Protein AF-A0A2A6ZC98-F1 (afdb_monomer_lite)

Sequence (218 aa):
MKKECTEQDLRELARSAQAVFEAVTLTEAPLCDGWQDDGLRVDYELRNGRVDCVLHRRVEADGKCWELEMCAPLAGNVLPEERMTPRERELCREDMSHDFLTGVYNRRYLETVFAQKLEQCAAQGRKAAVALVSIDNGQKLRDTYGKQLAEEMQNLYRQMPRECITTTGMMRRVPFTLSCGAAGLEEVAAKNWQALYELCDARLREAQNAGGDQMRAE

Secondary structure (DSSP, 8-state):
---PPPHHHHHHHHHHHTTT-SEEEEEEE----S-GGGGEEEEEEEETTEEEEEEEEEEEETTEEEEEEEEEE-SSSS-HHHHS-HHHHHHHHHHTTB-TTT-SB-HHHIIIIIHHHHHHHHHTT---EEEEEEETTHHHHHHHHHHHHHHHHHHHHHHS-SS----SSS--SS---EEEEEEEGGG-TT-SHHHHHHHHHHHHHHHHHTTSS-EE--

Foldseek 3Di:
DPPAQAPVNVVVVQVVLVVPFVDKDKDFDPDDPDDDPQQWDWDWDQDPLAIKIKIWGWDDHPNTIMIIIGIHTDPDRADPLRPDDPVRNVVVVQVVQADPLQRAGDPCCCVPPVQVVQLVCVVVVHKDKDKDKDWAPVVVCCVVPVVVVSVVNNVVSVPADNDDDDDDDDDDPDDIAMEMFMDMLVVFPVSTDVRRVVRRVVQSVVCNVVPGRYYDDD

pLDDT: mean 74.03, std 14.66, range [29.67, 93.25]

Organism: NCBI:txid3435293

InterPro domains:
  IPR000160 GGDEF domain [PF00990] (97-153)
  IPR000160 GGDEF domain [SM00267] (85-218)
  IPR000160 GGDEF domain [TIGR00254] (97-151)
  IPR029787 Nucleotide cyclase [SSF55073] (101-215)
  IPR043128 Reverse transcriptase/Diguanylate cyclase domain [G3DSA:3.30.70.270] (87-174)

Radius of gyration: 20.41 Å; chains: 1; bounding box: 56×40×54 Å

Structure (mmCIF, N/CA/C/O backbone):
data_AF-A0A2A6ZC98-F1
#
_entry.id   AF-A0A2A6ZC98-F1
#
loop_
_atom_site.group_PDB
_atom_site.id
_atom_site.type_symbol
_atom_site.label_atom_id
_atom_site.label_alt_id
_atom_site.label_comp_id
_atom_site.label_asym_id
_atom_site.label_entity_id
_atom_site.label_seq_id
_atom_site.pdbx_PDB_ins_code
_atom_site.Cartn_x
_atom_site.Cartn_y
_atom_site.Cartn_z
_atom_site.occupancy
_atom_site.B_iso_or_equiv
_atom_site.auth_seq_id
_atom_site.auth_comp_id
_atom_site.auth_asym_id
_atom_site.auth_atom_id
_atom_site.pdbx_PDB_model_num
ATOM 1 N N . MET A 1 1 ? -0.291 -4.749 -29.560 1.00 29.67 1 MET A N 1
ATOM 2 C CA . MET A 1 1 ? 0.340 -5.752 -28.678 1.00 29.67 1 MET A CA 1
ATOM 3 C C . MET A 1 1 ? 1.248 -5.005 -27.723 1.00 29.67 1 MET A C 1
ATOM 5 O O . MET A 1 1 ? 2.182 -4.368 -28.197 1.00 29.67 1 MET A O 1
ATOM 9 N N . LYS A 1 2 ? 0.934 -4.981 -26.422 1.00 40.38 2 LYS A N 1
ATOM 10 C CA . LYS A 1 2 ? 1.911 -4.538 -25.419 1.00 40.38 2 LYS A CA 1
ATOM 11 C C . LYS A 1 2 ? 3.050 -5.562 -25.460 1.00 40.38 2 LYS A C 1
ATOM 13 O O . LYS A 1 2 ? 2.764 -6.754 -25.462 1.00 40.38 2 LYS A O 1
ATOM 18 N N . LYS A 1 3 ? 4.303 -5.122 -25.589 1.00 47.03 3 LYS A N 1
ATOM 19 C CA . LYS A 1 3 ? 5.435 -6.009 -25.302 1.00 47.03 3 LYS A CA 1
ATOM 20 C C . LYS A 1 3 ? 5.363 -6.291 -23.806 1.00 47.03 3 LYS A C 1
ATOM 22 O O . LYS A 1 3 ? 5.541 -5.366 -23.018 1.00 47.03 3 LYS A O 1
ATOM 27 N N . GLU A 1 4 ? 5.005 -7.512 -23.437 1.00 64.25 4 GLU A N 1
ATOM 28 C CA . GLU A 1 4 ? 5.213 -7.988 -22.074 1.00 64.25 4 GLU A CA 1
ATOM 29 C C . GLU A 1 4 ? 6.725 -7.980 -21.818 1.00 64.25 4 GLU A C 1
ATOM 31 O O . GLU A 1 4 ? 7.504 -8.387 -22.681 1.00 64.25 4 GLU A O 1
ATOM 36 N N . CYS A 1 5 ? 7.133 -7.394 -20.693 1.00 72.56 5 CYS A N 1
ATOM 37 C CA . CYS A 1 5 ? 8.530 -7.344 -20.281 1.00 72.56 5 CYS A CA 1
ATOM 38 C C . CYS A 1 5 ? 8.961 -8.761 -19.898 1.00 72.56 5 CYS A C 1
ATOM 40 O O . CYS A 1 5 ? 8.304 -9.388 -19.069 1.00 72.56 5 CYS A O 1
ATOM 42 N N . THR A 1 6 ? 10.044 -9.257 -20.490 1.00 86.19 6 THR A N 1
ATOM 43 C CA . THR A 1 6 ? 10.611 -10.572 -20.156 1.00 86.19 6 THR A CA 1
ATOM 44 C C . THR A 1 6 ? 11.673 -10.445 -19.065 1.00 86.19 6 THR A C 1
ATOM 46 O O . THR A 1 6 ? 12.213 -9.360 -18.823 1.00 86.19 6 THR A O 1
ATOM 49 N N . GLU A 1 7 ? 12.023 -11.553 -18.411 1.00 87.50 7 GLU A N 1
ATOM 50 C CA . GLU A 1 7 ? 13.162 -11.616 -17.489 1.00 87.50 7 GLU A CA 1
ATOM 51 C C . GLU A 1 7 ? 14.452 -11.164 -18.191 1.00 87.50 7 GLU A C 1
ATOM 53 O O . GLU A 1 7 ? 15.281 -10.464 -17.604 1.00 87.50 7 GLU A O 1
ATOM 58 N N . GLN A 1 8 ? 14.617 -11.529 -19.465 1.00 85.25 8 GLN A N 1
ATOM 59 C CA . GLN A 1 8 ? 15.779 -11.128 -20.248 1.00 85.25 8 GLN A CA 1
ATOM 60 C C . GLN A 1 8 ? 15.840 -9.604 -20.428 1.00 85.25 8 GLN A C 1
ATOM 62 O O . GLN A 1 8 ? 16.907 -9.024 -20.217 1.00 85.25 8 GLN A O 1
ATOM 67 N N . ASP A 1 9 ? 14.711 -8.952 -20.724 1.00 83.81 9 ASP A N 1
ATOM 68 C CA . ASP A 1 9 ? 14.634 -7.488 -20.825 1.00 83.81 9 ASP A CA 1
ATOM 69 C C . ASP A 1 9 ? 15.033 -6.813 -19.498 1.00 83.81 9 ASP A C 1
ATOM 71 O O . ASP A 1 9 ? 15.779 -5.831 -19.493 1.00 83.81 9 ASP A O 1
ATOM 75 N N . LEU A 1 10 ? 14.599 -7.361 -18.354 1.00 85.31 10 LEU A N 1
ATOM 76 C CA . LEU A 1 10 ? 14.970 -6.848 -17.028 1.00 85.31 10 LEU A CA 1
ATOM 77 C C . LEU A 1 10 ? 16.458 -7.030 -16.724 1.00 85.31 10 LEU A C 1
ATOM 79 O O . LEU A 1 10 ? 17.097 -6.126 -16.180 1.00 85.31 10 LEU A O 1
ATOM 83 N N . ARG A 1 11 ? 17.040 -8.175 -17.093 1.00 89.00 11 ARG A N 1
ATOM 84 C CA . ARG A 1 11 ? 18.480 -8.424 -16.934 1.00 89.00 11 ARG A CA 1
ATOM 85 C C . ARG A 1 11 ? 19.316 -7.492 -17.809 1.00 89.00 11 ARG A C 1
ATOM 87 O O . ARG A 1 11 ? 20.378 -7.041 -17.375 1.00 89.00 11 ARG A O 1
ATOM 94 N N . GLU A 1 12 ? 18.856 -7.189 -19.020 1.00 83.94 12 GLU A N 1
ATOM 95 C CA . GLU A 1 12 ? 19.497 -6.218 -19.913 1.00 83.94 12 GLU A CA 1
ATOM 96 C C . GLU A 1 12 ? 19.379 -4.783 -19.383 1.00 83.94 12 GLU A C 1
ATOM 98 O O . GLU A 1 12 ? 20.369 -4.042 -19.400 1.00 83.94 12 GLU A O 1
ATOM 103 N N . LEU A 1 13 ? 18.217 -4.409 -18.838 1.00 82.38 13 LEU A N 1
ATOM 104 C CA . LEU A 1 13 ? 18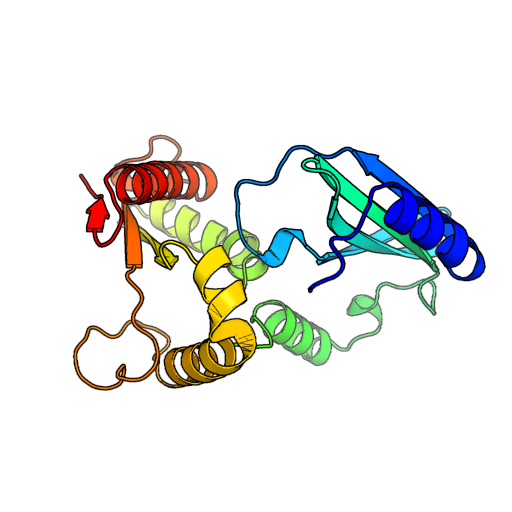.018 -3.131 -18.152 1.00 82.38 13 LEU A CA 1
ATOM 105 C C . LEU A 1 13 ? 18.965 -2.988 -16.953 1.00 82.38 13 LEU A C 1
ATOM 107 O O . LEU A 1 13 ? 19.683 -1.993 -16.867 1.00 82.38 13 LEU A O 1
ATOM 111 N N . ALA A 1 14 ? 19.018 -3.989 -16.069 1.00 85.88 14 ALA A N 1
ATOM 112 C CA . ALA A 1 14 ? 19.888 -3.985 -14.894 1.00 85.88 14 ALA A CA 1
ATOM 113 C C . ALA A 1 14 ? 21.368 -3.847 -15.285 1.00 85.88 14 ALA A C 1
ATOM 115 O O . ALA A 1 14 ? 22.098 -3.050 -14.698 1.00 85.88 14 ALA A O 1
ATOM 116 N N . ARG A 1 15 ? 21.807 -4.562 -16.329 1.00 88.00 15 ARG A N 1
ATOM 117 C CA . ARG A 1 15 ? 23.176 -4.452 -16.856 1.00 88.00 15 ARG A CA 1
ATOM 118 C C . ARG A 1 15 ? 23.462 -3.063 -17.426 1.00 88.00 15 ARG A C 1
ATOM 120 O O . ARG A 1 15 ? 24.543 -2.530 -17.213 1.00 88.00 15 ARG A O 1
ATOM 127 N N . SER A 1 16 ? 22.505 -2.470 -18.135 1.00 81.88 16 SER A N 1
ATOM 128 C CA . SER A 1 16 ? 22.661 -1.125 -18.704 1.00 81.88 16 SER A CA 1
ATOM 129 C C . SER A 1 16 ? 22.714 -0.051 -17.613 1.00 81.88 16 SER A C 1
ATOM 131 O O . SER A 1 16 ? 23.490 0.897 -17.713 1.00 81.88 16 SER A O 1
ATOM 133 N N . ALA A 1 17 ? 21.940 -0.221 -16.538 1.00 79.19 17 ALA A N 1
ATOM 134 C CA . ALA A 1 17 ? 21.914 0.689 -15.398 1.00 79.19 17 ALA A CA 1
ATOM 135 C C . ALA A 1 17 ? 23.244 0.728 -14.620 1.00 79.19 17 ALA A C 1
ATOM 137 O O . ALA A 1 17 ? 23.583 1.770 -14.062 1.00 79.19 17 ALA A O 1
ATOM 138 N N . GLN A 1 18 ? 24.051 -0.340 -14.649 1.00 88.12 18 GLN A N 1
ATOM 139 C CA . GLN A 1 18 ? 25.388 -0.365 -14.024 1.00 88.12 18 GLN A CA 1
ATOM 140 C C . GLN A 1 18 ? 26.359 0.679 -14.605 1.00 88.12 18 GLN A C 1
ATOM 142 O O . GLN A 1 18 ? 27.376 0.978 -13.989 1.00 88.12 18 GLN A O 1
ATOM 147 N N . ALA A 1 19 ? 26.065 1.251 -15.777 1.00 81.94 19 ALA A N 1
ATOM 148 C CA . ALA A 1 19 ? 26.849 2.355 -16.331 1.00 81.94 19 ALA A CA 1
ATOM 149 C C . ALA A 1 19 ? 26.593 3.702 -15.625 1.00 81.94 19 ALA A C 1
ATOM 151 O O . ALA A 1 19 ? 27.381 4.632 -15.787 1.00 81.94 19 ALA A O 1
ATOM 152 N N . VAL A 1 20 ? 25.483 3.824 -14.892 1.00 79.94 20 VAL A N 1
ATOM 153 C CA . VAL A 1 20 ? 25.009 5.078 -14.278 1.00 79.94 20 VAL A CA 1
ATOM 154 C C . VAL A 1 20 ? 24.982 4.986 -12.751 1.00 79.94 20 VAL A C 1
ATOM 156 O O . VAL A 1 20 ? 25.257 5.974 -12.074 1.00 79.94 20 VAL A O 1
ATOM 159 N N . PHE A 1 21 ? 24.666 3.810 -12.211 1.00 83.06 21 PHE A N 1
ATOM 160 C CA . PHE A 1 21 ? 24.533 3.555 -10.779 1.00 83.06 21 PHE A CA 1
ATOM 161 C C . PHE A 1 21 ? 25.746 2.786 -10.248 1.00 83.06 21 PHE A C 1
ATOM 163 O O . PHE A 1 21 ? 26.262 1.893 -10.917 1.00 83.06 21 PHE A O 1
ATOM 170 N N . GLU A 1 22 ? 26.191 3.111 -9.032 1.00 85.38 22 GLU A N 1
ATOM 171 C CA . GLU A 1 22 ? 27.344 2.450 -8.402 1.00 85.38 22 GLU A CA 1
ATOM 172 C C . GLU A 1 22 ? 27.033 1.004 -7.996 1.00 85.38 22 GLU A C 1
ATOM 174 O O . GLU A 1 22 ? 27.916 0.148 -8.028 1.00 85.38 22 GLU A O 1
ATOM 179 N N . ALA A 1 23 ? 25.777 0.720 -7.643 1.00 88.06 23 ALA A N 1
ATOM 180 C CA . ALA A 1 23 ? 25.302 -0.633 -7.389 1.00 88.06 23 ALA A CA 1
ATOM 181 C C . ALA A 1 23 ? 23.947 -0.849 -8.061 1.00 88.06 23 ALA A C 1
ATOM 183 O O . ALA A 1 23 ? 23.070 0.008 -7.991 1.00 88.06 23 ALA A O 1
ATOM 184 N N . VAL A 1 24 ? 23.781 -2.005 -8.704 1.00 91.19 24 VAL A N 1
ATOM 185 C CA . VAL A 1 24 ? 22.507 -2.441 -9.284 1.00 91.19 24 VAL A CA 1
ATOM 186 C C . VAL A 1 24 ? 22.312 -3.912 -8.964 1.00 91.19 24 VAL A C 1
ATOM 188 O O . VAL A 1 24 ? 23.184 -4.726 -9.284 1.00 91.19 24 VAL A O 1
ATOM 191 N N . THR A 1 25 ? 21.177 -4.264 -8.366 1.00 93.06 25 THR A N 1
ATOM 192 C CA . THR A 1 25 ? 20.803 -5.657 -8.107 1.00 93.06 25 THR A CA 1
ATOM 193 C C . THR A 1 25 ? 19.420 -5.954 -8.671 1.00 93.06 25 THR A C 1
ATOM 195 O O . THR A 1 25 ? 18.569 -5.076 -8.755 1.00 93.06 25 THR A O 1
ATOM 198 N N . LEU A 1 26 ? 19.226 -7.191 -9.121 1.00 92.25 26 LEU A N 1
ATOM 199 C CA . LEU A 1 26 ? 17.950 -7.687 -9.622 1.00 92.25 26 LEU A CA 1
ATOM 200 C C . LEU A 1 26 ? 17.694 -9.043 -8.966 1.00 92.25 26 LEU A C 1
ATOM 202 O O . LEU A 1 26 ? 18.428 -10.001 -9.227 1.00 92.25 26 LEU A O 1
ATOM 206 N N . THR A 1 27 ? 16.677 -9.117 -8.118 1.00 92.44 27 THR A N 1
ATOM 207 C CA . THR A 1 27 ? 16.325 -10.313 -7.345 1.00 92.44 27 THR A CA 1
ATOM 208 C C . THR A 1 27 ? 14.881 -10.714 -7.604 1.00 92.44 27 THR A C 1
ATOM 210 O O . THR A 1 27 ? 14.019 -9.871 -7.833 1.00 92.44 27 THR A O 1
ATOM 213 N N . GLU A 1 28 ? 14.603 -12.018 -7.597 1.00 89.81 28 GLU A N 1
ATOM 214 C CA . GLU A 1 28 ? 13.220 -12.502 -7.601 1.00 89.81 28 GLU A CA 1
ATOM 215 C C . GLU A 1 28 ? 12.595 -12.160 -6.242 1.00 89.81 28 GLU A C 1
ATOM 217 O O . GLU A 1 28 ? 13.193 -12.420 -5.194 1.00 89.81 28 GLU A O 1
ATOM 222 N N . ALA A 1 29 ? 11.418 -11.542 -6.266 1.00 83.06 29 ALA A N 1
ATOM 223 C CA . ALA A 1 29 ? 10.683 -11.112 -5.086 1.00 83.06 29 ALA A CA 1
ATOM 224 C C . ALA A 1 29 ? 9.353 -11.877 -4.991 1.00 83.06 29 ALA A C 1
ATOM 226 O O . ALA A 1 29 ? 8.842 -12.361 -6.007 1.00 83.06 29 ALA A O 1
ATOM 227 N N . PRO A 1 30 ? 8.762 -12.002 -3.790 1.00 77.75 30 PRO A N 1
ATOM 228 C CA . PRO A 1 30 ? 7.414 -12.537 -3.654 1.00 77.75 30 PRO A CA 1
ATOM 229 C C . PRO A 1 30 ? 6.443 -11.752 -4.542 1.00 77.75 30 PRO A C 1
ATOM 231 O O . PRO A 1 30 ? 6.542 -10.527 -4.633 1.00 77.75 30 PRO A O 1
ATOM 234 N N . LEU A 1 31 ? 5.501 -12.451 -5.183 1.00 63.97 31 LEU A N 1
ATOM 235 C CA . LEU A 1 31 ? 4.389 -11.800 -5.876 1.00 63.97 31 LEU A CA 1
ATOM 236 C C . LEU A 1 31 ? 3.678 -10.890 -4.879 1.00 63.97 31 LEU A C 1
ATOM 238 O O . LEU A 1 31 ? 3.213 -11.356 -3.839 1.00 63.97 31 LEU A O 1
ATOM 242 N N . CYS A 1 32 ? 3.643 -9.596 -5.181 1.00 54.75 32 CYS A N 1
ATOM 243 C CA . CYS A 1 32 ? 2.969 -8.652 -4.315 1.00 54.75 32 CYS A CA 1
ATOM 244 C C . CYS A 1 32 ? 1.471 -8.690 -4.627 1.00 54.75 32 CYS A C 1
ATOM 246 O O . CYS A 1 32 ? 1.049 -8.344 -5.728 1.00 54.75 32 CYS A O 1
ATOM 248 N N . ASP A 1 33 ? 0.670 -9.139 -3.662 1.00 52.84 33 ASP A N 1
ATOM 249 C CA . ASP A 1 33 ? -0.793 -9.110 -3.719 1.00 52.84 33 ASP A CA 1
ATOM 250 C C . ASP A 1 33 ? -1.366 -7.753 -3.261 1.00 52.84 33 ASP A C 1
ATOM 252 O O . ASP A 1 33 ? -2.578 -7.537 -3.321 1.00 52.84 33 ASP A O 1
ATOM 256 N N . GLY A 1 34 ? -0.500 -6.817 -2.851 1.00 45.75 34 GLY A N 1
ATOM 257 C CA . GLY A 1 34 ? -0.878 -5.564 -2.211 1.00 45.75 34 GLY A CA 1
ATOM 258 C C . GLY A 1 34 ? -0.377 -4.309 -2.927 1.00 45.75 34 GLY A C 1
ATOM 259 O O . GLY A 1 34 ? 0.790 -3.954 -2.836 1.00 45.75 34 GLY A O 1
ATOM 260 N N . TRP A 1 35 ? -1.327 -3.569 -3.509 1.00 46.69 35 TRP A N 1
ATOM 261 C CA . TRP A 1 35 ? -1.262 -2.141 -3.871 1.00 46.69 35 TRP A CA 1
ATOM 262 C C . TRP A 1 35 ? -0.260 -1.689 -4.960 1.00 46.69 35 TRP A C 1
ATOM 264 O O . TRP A 1 35 ? 0.815 -2.228 -5.177 1.00 46.69 35 TRP A O 1
ATOM 274 N N . GLN A 1 36 ? -0.650 -0.631 -5.683 1.00 44.91 36 GLN A N 1
ATOM 275 C CA . GLN A 1 36 ? 0.006 -0.125 -6.902 1.00 44.91 36 GLN A CA 1
ATOM 276 C C . GLN A 1 36 ? 1.371 0.570 -6.657 1.00 44.91 36 GLN A C 1
ATOM 278 O O . GLN A 1 36 ? 2.114 0.791 -7.614 1.00 44.91 36 GLN A O 1
ATOM 283 N N . ASP A 1 37 ? 1.703 0.889 -5.401 1.00 47.19 37 ASP A N 1
ATOM 284 C CA . ASP A 1 37 ? 2.857 1.720 -5.003 1.00 47.19 37 ASP A CA 1
ATOM 285 C C . ASP A 1 37 ? 4.128 0.929 -4.645 1.00 47.19 37 ASP A C 1
ATOM 287 O O . ASP A 1 37 ? 5.218 1.492 -4.596 1.00 47.19 37 ASP A O 1
ATOM 291 N N . ASP A 1 38 ? 4.037 -0.396 -4.508 1.00 50.69 38 ASP A N 1
ATOM 292 C CA . ASP A 1 38 ? 5.210 -1.278 -4.386 1.00 50.69 38 ASP A CA 1
ATOM 293 C C . ASP A 1 38 ? 6.071 -1.294 -5.663 1.00 50.69 38 ASP A C 1
ATOM 295 O O . ASP A 1 38 ? 7.186 -1.814 -5.693 1.00 50.69 38 ASP A O 1
ATOM 299 N N . GLY A 1 39 ? 5.554 -0.699 -6.740 1.00 59.12 39 GLY A N 1
ATOM 300 C CA . GLY A 1 39 ? 6.247 -0.589 -8.005 1.00 59.12 39 GLY A CA 1
ATOM 301 C C . GLY A 1 39 ? 7.490 0.296 -7.947 1.00 59.12 39 GLY A C 1
ATOM 302 O O . GLY A 1 39 ? 8.394 0.023 -8.726 1.00 59.12 39 GLY A O 1
ATOM 303 N N . LEU A 1 40 ? 7.566 1.354 -7.124 1.00 62.72 40 LEU A N 1
ATOM 304 C CA . LEU A 1 40 ? 8.742 2.245 -7.052 1.00 62.72 40 LEU A CA 1
ATOM 305 C C . LEU A 1 40 ? 8.907 2.889 -5.662 1.00 62.72 40 LEU A C 1
ATOM 307 O O . LEU A 1 40 ? 8.086 3.710 -5.267 1.00 62.72 40 LEU A O 1
ATOM 311 N N . ARG A 1 41 ? 10.011 2.601 -4.968 1.00 70.25 41 ARG A N 1
ATOM 312 C CA . ARG A 1 41 ? 10.396 3.186 -3.672 1.00 70.25 41 ARG A CA 1
ATOM 313 C C . ARG A 1 41 ? 11.747 3.897 -3.783 1.00 70.25 41 ARG A C 1
ATOM 315 O O . ARG A 1 41 ? 12.615 3.452 -4.529 1.00 70.25 41 ARG A O 1
ATOM 322 N N . VAL A 1 42 ? 11.926 4.991 -3.043 1.00 71.00 42 VAL A N 1
ATOM 323 C CA . VAL A 1 42 ? 13.206 5.709 -2.909 1.00 71.00 42 VAL A CA 1
ATOM 324 C C . VAL A 1 42 ? 13.581 5.757 -1.431 1.00 71.00 42 VAL A C 1
ATOM 326 O O . VAL A 1 42 ? 12.812 6.290 -0.632 1.00 71.00 42 VAL A O 1
ATOM 329 N N . ASP A 1 43 ? 14.762 5.253 -1.095 1.00 72.62 43 ASP A N 1
ATOM 330 C CA . ASP A 1 43 ? 15.362 5.282 0.236 1.00 72.62 43 ASP A CA 1
ATOM 331 C C . ASP A 1 43 ? 16.693 6.055 0.222 1.00 72.62 43 ASP A C 1
ATOM 333 O O . ASP A 1 43 ? 17.294 6.295 -0.830 1.00 72.62 43 ASP A O 1
ATOM 337 N N . TYR A 1 44 ? 17.160 6.463 1.405 1.00 78.69 44 TYR A N 1
ATOM 338 C CA . TYR A 1 44 ? 18.464 7.102 1.589 1.00 78.69 44 TYR A CA 1
ATOM 339 C C . TYR A 1 44 ? 19.257 6.354 2.655 1.00 78.69 44 TYR A C 1
ATOM 341 O O . TYR A 1 44 ? 18.794 6.212 3.787 1.00 78.69 44 TYR A O 1
ATOM 349 N N . GLU A 1 45 ? 20.466 5.920 2.316 1.00 78.69 45 GLU A N 1
ATOM 350 C CA . GLU A 1 45 ? 21.306 5.120 3.206 1.00 78.69 45 GLU A CA 1
ATOM 351 C C . GLU A 1 45 ? 22.683 5.750 3.404 1.00 78.69 45 GLU A C 1
ATOM 353 O O . GLU A 1 45 ? 23.304 6.235 2.462 1.00 78.69 45 GLU A O 1
ATOM 358 N N . LEU A 1 46 ? 23.197 5.717 4.636 1.00 77.31 46 LEU A N 1
ATOM 359 C CA . LEU A 1 46 ? 24.562 6.149 4.923 1.00 77.31 46 LEU A CA 1
ATOM 360 C C . LEU A 1 46 ? 25.529 4.980 4.686 1.00 77.31 46 LEU A C 1
ATOM 362 O O . LEU A 1 46 ? 25.606 4.058 5.500 1.00 77.31 46 LEU A O 1
ATOM 366 N N . ARG A 1 47 ? 26.298 5.029 3.596 1.00 75.06 47 ARG A N 1
ATOM 367 C CA . ARG A 1 47 ? 27.302 4.019 3.234 1.00 75.06 47 ARG A CA 1
ATOM 368 C C . ARG A 1 47 ? 28.680 4.676 3.152 1.00 75.06 47 ARG A C 1
ATOM 370 O O . ARG A 1 47 ? 28.876 5.671 2.464 1.00 75.06 47 ARG A O 1
ATOM 377 N N . ASN A 1 48 ? 29.656 4.146 3.894 1.00 75.19 48 ASN A N 1
ATOM 378 C CA . ASN A 1 48 ? 31.044 4.644 3.913 1.00 75.19 48 ASN A CA 1
ATOM 379 C C . ASN A 1 48 ? 31.190 6.159 4.197 1.00 75.19 48 ASN A C 1
ATOM 381 O O . ASN A 1 48 ? 32.080 6.815 3.660 1.00 75.19 48 ASN A O 1
ATOM 385 N N . GLY A 1 49 ? 30.316 6.731 5.034 1.00 72.69 49 GLY A N 1
ATOM 386 C CA . GLY A 1 49 ? 30.346 8.163 5.372 1.00 72.69 49 GLY A CA 1
ATOM 387 C C . GLY A 1 49 ? 29.781 9.094 4.290 1.00 72.69 49 GLY A C 1
ATOM 388 O O . GLY A 1 49 ? 29.904 10.312 4.418 1.00 72.69 49 GLY A O 1
ATOM 389 N N . ARG A 1 50 ? 29.149 8.541 3.249 1.00 79.31 50 ARG A N 1
ATOM 390 C CA . ARG A 1 50 ? 28.393 9.263 2.222 1.00 79.31 50 ARG A CA 1
ATOM 391 C C . ARG A 1 50 ? 26.935 8.803 2.249 1.00 79.31 50 ARG A C 1
ATOM 393 O O . ARG A 1 50 ? 26.649 7.662 2.598 1.00 79.31 50 ARG A O 1
ATOM 400 N N . VAL A 1 51 ? 26.017 9.700 1.908 1.00 78.31 51 VAL A N 1
ATOM 401 C CA . VAL A 1 51 ? 24.604 9.356 1.722 1.00 78.31 51 VAL A CA 1
ATOM 402 C C . VAL A 1 51 ? 24.406 8.875 0.288 1.00 78.31 51 VAL A C 1
ATOM 404 O O . VAL A 1 51 ? 24.714 9.605 -0.656 1.00 78.31 51 VAL A O 1
ATOM 407 N N . ASP A 1 52 ? 23.864 7.677 0.136 1.00 82.50 52 ASP A N 1
ATOM 408 C CA . ASP A 1 52 ? 23.465 7.100 -1.140 1.00 82.50 52 ASP A CA 1
ATOM 409 C C . ASP A 1 52 ? 21.940 7.152 -1.278 1.00 82.50 52 ASP A C 1
ATOM 411 O O . ASP A 1 52 ? 21.200 6.930 -0.320 1.00 82.50 52 ASP A O 1
ATOM 415 N N . CYS A 1 53 ? 21.472 7.468 -2.482 1.00 80.38 53 CYS A N 1
ATOM 416 C CA . CYS A 1 53 ? 20.079 7.330 -2.886 1.00 80.38 53 CYS A CA 1
ATOM 417 C C . CYS A 1 53 ? 19.873 5.910 -3.419 1.00 80.38 53 CYS A C 1
ATOM 419 O O . CYS A 1 53 ? 20.615 5.488 -4.311 1.00 80.38 53 CYS A O 1
ATOM 421 N N . VAL A 1 54 ? 18.881 5.198 -2.890 1.00 83.75 54 VAL A N 1
ATOM 422 C CA . VAL A 1 54 ? 18.549 3.817 -3.253 1.00 83.75 54 VAL A CA 1
ATOM 423 C C . VAL A 1 54 ? 17.158 3.796 -3.875 1.00 83.75 54 VAL A C 1
ATOM 425 O O . VAL A 1 54 ? 16.175 4.172 -3.245 1.00 83.75 54 VAL A O 1
ATOM 428 N N . LEU A 1 55 ? 17.062 3.378 -5.132 1.00 80.62 55 LEU A N 1
ATOM 429 C CA . LEU A 1 55 ? 15.801 3.197 -5.842 1.00 80.62 55 LEU A CA 1
ATOM 430 C C . LEU A 1 55 ? 15.441 1.714 -5.850 1.00 80.62 55 LEU A C 1
ATOM 432 O O . LEU A 1 55 ? 16.225 0.917 -6.353 1.00 80.62 55 LEU A O 1
ATOM 436 N N . HIS A 1 56 ? 14.243 1.356 -5.402 1.00 81.50 56 HIS A N 1
ATOM 437 C CA . HIS A 1 56 ? 13.688 0.013 -5.558 1.00 81.50 56 HIS A CA 1
ATOM 438 C C . HIS A 1 56 ? 12.536 0.057 -6.554 1.00 81.50 56 HIS A C 1
ATOM 440 O O . HIS A 1 56 ? 11.628 0.873 -6.417 1.00 81.50 56 HIS A O 1
ATOM 446 N N . ARG A 1 57 ? 12.538 -0.819 -7.555 1.00 81.31 57 ARG A N 1
ATOM 447 C CA . ARG A 1 57 ? 11.455 -0.961 -8.530 1.00 81.31 57 ARG A CA 1
ATOM 448 C C . ARG A 1 57 ? 11.009 -2.413 -8.583 1.00 81.31 57 ARG A C 1
ATOM 450 O O . ARG A 1 57 ? 11.816 -3.273 -8.922 1.00 81.31 57 ARG A O 1
ATOM 457 N N . ARG A 1 58 ? 9.720 -2.676 -8.368 1.00 82.00 58 ARG A N 1
ATOM 458 C CA . ARG A 1 58 ? 9.135 -3.995 -8.639 1.00 82.00 58 ARG A CA 1
ATOM 459 C C . ARG A 1 58 ? 8.543 -4.058 -10.038 1.00 82.00 58 ARG A C 1
ATOM 461 O O . ARG A 1 58 ? 7.852 -3.134 -10.478 1.00 82.00 58 ARG A O 1
ATOM 468 N N . VAL A 1 59 ? 8.839 -5.139 -10.751 1.00 78.56 59 VAL A N 1
ATOM 469 C CA . VAL A 1 59 ? 8.352 -5.388 -12.109 1.00 78.56 59 VAL A CA 1
ATOM 470 C C . VAL A 1 59 ? 7.916 -6.840 -12.242 1.00 78.56 59 VAL A C 1
ATOM 472 O O . VAL A 1 59 ? 8.639 -7.751 -11.850 1.00 78.56 59 VAL A O 1
ATOM 475 N N . GLU A 1 60 ? 6.736 -7.053 -12.816 1.00 79.56 60 GLU A N 1
ATOM 476 C CA . GLU A 1 60 ? 6.282 -8.383 -13.207 1.00 79.56 60 GLU A CA 1
ATOM 477 C C . GLU A 1 60 ? 6.824 -8.736 -14.595 1.00 79.56 60 GLU A C 1
ATOM 479 O O . GLU A 1 60 ? 6.658 -7.968 -15.548 1.00 79.56 60 GLU A O 1
ATOM 484 N N . ALA A 1 61 ? 7.477 -9.892 -14.700 1.00 80.31 61 ALA A N 1
ATOM 485 C CA . ALA A 1 61 ? 8.008 -10.436 -15.944 1.00 80.31 61 ALA A CA 1
ATOM 486 C C . ALA A 1 61 ? 7.948 -11.966 -15.914 1.00 80.31 61 ALA A C 1
ATOM 488 O O . ALA A 1 61 ? 8.295 -12.584 -14.906 1.00 80.31 61 ALA A O 1
ATOM 489 N N . ASP A 1 62 ? 7.490 -12.572 -17.012 1.00 84.00 62 ASP A N 1
ATOM 490 C CA . ASP A 1 62 ? 7.356 -14.029 -17.169 1.00 84.00 62 ASP A CA 1
ATOM 491 C C . ASP A 1 62 ? 6.581 -14.719 -16.022 1.00 84.00 62 ASP A C 1
ATOM 493 O O . ASP A 1 62 ? 6.912 -15.820 -15.583 1.00 84.00 62 ASP A O 1
ATOM 497 N N . GLY A 1 63 ? 5.540 -14.053 -15.505 1.00 78.12 63 GLY A N 1
ATOM 498 C CA . GLY A 1 63 ? 4.708 -14.560 -14.405 1.00 78.12 63 GLY A CA 1
ATOM 499 C C . GLY A 1 63 ? 5.373 -14.524 -13.023 1.00 78.12 63 GLY A C 1
ATOM 500 O O . GLY A 1 63 ? 4.825 -15.080 -12.072 1.00 78.12 63 GLY A O 1
ATOM 501 N N . LYS A 1 64 ? 6.537 -13.876 -12.901 1.00 84.00 64 LYS A N 1
ATOM 502 C CA . LYS A 1 64 ? 7.275 -13.670 -11.650 1.00 84.00 64 LYS A CA 1
ATOM 503 C C . LYS A 1 64 ? 7.362 -12.190 -11.300 1.00 84.00 64 LYS A C 1
ATOM 505 O O . LYS A 1 64 ? 7.325 -11.337 -12.185 1.00 84.00 64 LYS A O 1
ATOM 510 N N . CYS A 1 65 ? 7.538 -11.888 -10.016 1.00 84.38 65 CYS A N 1
ATOM 511 C CA . CYS A 1 65 ? 7.862 -10.542 -9.554 1.00 84.38 65 CYS A CA 1
ATOM 512 C C . CYS A 1 65 ? 9.378 -10.403 -9.367 1.00 84.38 65 CYS A C 1
ATOM 514 O O . CYS A 1 65 ? 10.027 -11.268 -8.779 1.00 84.38 65 CYS A O 1
ATOM 516 N N . TRP A 1 66 ? 9.939 -9.309 -9.866 1.00 86.31 66 TRP A N 1
ATOM 517 C CA . TRP A 1 66 ? 11.353 -8.973 -9.758 1.00 86.31 66 TRP A CA 1
ATOM 518 C C . TRP A 1 66 ? 11.516 -7.635 -9.057 1.00 86.31 66 TRP A C 1
ATOM 520 O O . TRP A 1 66 ? 10.799 -6.687 -9.369 1.00 86.31 66 TRP A O 1
ATOM 530 N N . GLU A 1 67 ? 12.486 -7.539 -8.158 1.00 89.06 67 GLU A N 1
ATOM 531 C CA . GLU A 1 67 ? 12.890 -6.303 -7.500 1.00 89.06 67 GLU A CA 1
ATOM 532 C C . GLU A 1 67 ? 14.235 -5.843 -8.067 1.00 89.06 67 GLU A C 1
ATOM 534 O O . GLU A 1 67 ? 15.239 -6.550 -7.999 1.00 89.06 67 GLU A O 1
ATOM 539 N N . LEU A 1 68 ? 14.227 -4.665 -8.688 1.00 87.94 68 LEU A N 1
ATOM 540 C CA . LEU A 1 68 ? 15.394 -3.965 -9.204 1.00 87.94 68 LEU A CA 1
ATOM 541 C C . LEU A 1 68 ? 15.792 -2.883 -8.198 1.00 87.94 68 LEU A C 1
ATOM 543 O O . LEU A 1 68 ? 15.060 -1.910 -8.024 1.00 87.94 68 LEU A O 1
ATOM 547 N N . GLU A 1 69 ? 16.953 -3.032 -7.574 1.00 91.00 69 GLU A N 1
ATOM 548 C CA . GLU A 1 69 ? 17.553 -2.024 -6.701 1.00 91.00 69 GLU A CA 1
ATOM 549 C C . GLU A 1 69 ? 18.679 -1.298 -7.442 1.00 91.00 69 GLU A C 1
ATOM 551 O O . GLU A 1 69 ? 19.517 -1.939 -8.080 1.00 91.00 69 GLU A O 1
ATOM 556 N N . MET A 1 70 ? 18.717 0.032 -7.368 1.00 89.81 70 MET A N 1
ATOM 557 C CA . MET A 1 70 ? 19.756 0.863 -7.979 1.00 89.81 70 MET A CA 1
ATOM 558 C C . MET A 1 70 ? 20.222 1.939 -7.001 1.00 89.81 70 MET A C 1
ATOM 560 O O . MET A 1 70 ? 19.413 2.738 -6.532 1.00 89.81 70 MET A O 1
ATOM 564 N N . CYS A 1 71 ? 21.526 2.000 -6.738 1.00 87.38 71 CYS A N 1
ATOM 565 C CA . CYS A 1 71 ? 22.119 2.934 -5.785 1.00 87.38 71 CYS A CA 1
ATOM 566 C C . CYS A 1 71 ? 23.070 3.911 -6.474 1.00 87.38 71 CYS A C 1
ATOM 568 O O . CYS A 1 71 ? 23.899 3.517 -7.300 1.00 87.38 71 CYS A O 1
ATOM 570 N N . ALA A 1 72 ? 23.001 5.183 -6.092 1.00 85.12 72 ALA A N 1
ATOM 571 C CA . ALA A 1 72 ? 23.956 6.200 -6.521 1.00 85.12 72 ALA A CA 1
ATOM 572 C C . ALA A 1 72 ? 24.264 7.206 -5.399 1.00 85.12 72 ALA A C 1
ATOM 574 O O . ALA A 1 72 ? 23.391 7.473 -4.568 1.00 85.12 72 ALA A O 1
ATOM 575 N N . PRO A 1 73 ? 25.470 7.812 -5.398 1.00 81.56 73 PRO A N 1
ATOM 576 C CA . PRO A 1 73 ? 25.801 8.925 -4.516 1.00 81.56 73 PRO A CA 1
ATOM 577 C C . PRO A 1 73 ? 24.739 10.006 -4.575 1.00 81.56 73 PRO A C 1
ATOM 579 O O . PRO A 1 73 ? 24.393 10.486 -5.660 1.00 81.56 73 PRO A O 1
ATOM 582 N N . LEU A 1 74 ? 24.317 10.495 -3.415 1.00 75.12 74 LEU A N 1
ATOM 583 C CA . LEU A 1 74 ? 23.640 11.774 -3.373 1.00 75.12 74 LEU A CA 1
ATOM 584 C C . LEU A 1 74 ? 24.659 12.903 -3.594 1.00 75.12 74 LEU A C 1
ATOM 586 O O . LEU A 1 74 ? 25.783 12.874 -3.087 1.00 75.12 74 LEU A O 1
ATOM 590 N N . ALA A 1 75 ? 24.266 13.929 -4.350 1.00 67.81 75 ALA A N 1
ATOM 591 C CA . ALA A 1 75 ? 25.072 15.134 -4.503 1.00 67.81 75 ALA A CA 1
ATOM 592 C C . ALA A 1 75 ? 25.155 15.889 -3.159 1.00 67.81 75 ALA A C 1
ATOM 594 O O . ALA A 1 75 ? 24.265 16.670 -2.811 1.00 67.81 75 ALA A O 1
ATOM 595 N N . GLY A 1 76 ? 26.240 15.649 -2.418 1.00 64.88 76 GLY A N 1
ATOM 596 C CA . GLY A 1 76 ? 26.486 16.163 -1.069 1.00 64.88 76 GLY A CA 1
ATOM 597 C C . GLY A 1 76 ? 26.387 15.062 -0.007 1.00 64.88 76 GLY A C 1
ATOM 598 O O . GLY A 1 76 ? 25.519 14.203 -0.073 1.00 64.88 76 GLY A O 1
ATOM 599 N N . ASN A 1 77 ? 27.265 15.096 0.999 1.00 69.06 77 ASN A N 1
ATOM 600 C CA . ASN A 1 77 ? 27.355 14.066 2.052 1.00 69.06 77 ASN A CA 1
ATOM 601 C C . ASN A 1 77 ? 26.285 14.222 3.151 1.00 69.06 77 ASN A C 1
ATOM 603 O O . ASN A 1 77 ? 26.517 13.870 4.302 1.00 69.06 77 ASN A O 1
ATOM 607 N N . VAL A 1 78 ? 25.159 14.846 2.819 1.00 68.12 78 VAL A N 1
ATOM 608 C CA . VAL A 1 78 ? 24.168 15.368 3.762 1.00 68.12 78 VAL A CA 1
ATOM 609 C C . VAL A 1 78 ? 22.798 14.975 3.227 1.00 68.12 78 VAL A C 1
ATOM 611 O O . VAL A 1 78 ? 22.569 15.100 2.019 1.00 68.12 78 VAL A O 1
ATOM 614 N N . LEU A 1 79 ? 21.899 14.499 4.092 1.00 67.31 79 LEU A N 1
ATOM 615 C CA . LEU A 1 79 ? 20.560 14.083 3.663 1.00 67.31 79 LEU A CA 1
ATOM 616 C C . LEU A 1 79 ? 19.834 15.257 2.976 1.00 67.31 79 LEU A C 1
ATOM 618 O O . LEU A 1 79 ? 20.052 16.413 3.356 1.00 67.31 79 LEU A O 1
ATOM 622 N N . PRO A 1 80 ? 18.939 15.008 2.000 1.00 66.94 80 PRO A N 1
ATOM 623 C CA . PRO 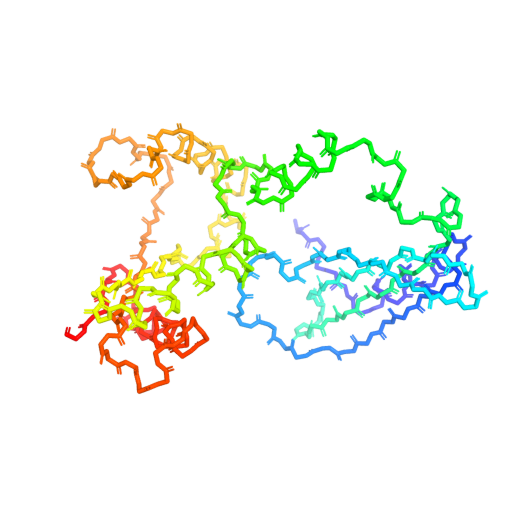A 1 80 ? 18.185 16.084 1.357 1.00 66.94 80 PRO A CA 1
ATOM 624 C C . PRO A 1 80 ? 17.459 16.953 2.387 1.00 66.94 80 PRO A C 1
ATOM 626 O O . PRO A 1 80 ? 17.548 18.178 2.326 1.00 66.94 80 PRO A O 1
ATOM 629 N N . GLU A 1 81 ? 16.843 16.318 3.392 1.00 64.81 81 GLU A N 1
ATOM 630 C CA . GLU A 1 81 ? 16.197 17.010 4.507 1.00 64.81 81 GLU A CA 1
ATOM 631 C C . GLU A 1 81 ? 17.175 17.919 5.257 1.00 64.81 81 GLU A C 1
ATOM 633 O O . GLU A 1 81 ? 16.836 19.046 5.582 1.00 64.81 81 GLU A O 1
ATOM 638 N N . GLU A 1 82 ? 18.410 17.492 5.507 1.00 69.94 82 GLU A N 1
ATOM 639 C CA . GLU A 1 82 ? 19.382 18.264 6.287 1.00 69.94 82 GLU A CA 1
ATOM 640 C C . GLU A 1 82 ? 19.832 19.562 5.596 1.00 69.94 82 GLU A C 1
ATOM 642 O O . GLU A 1 82 ? 20.178 20.529 6.278 1.00 69.94 82 GLU A O 1
ATOM 647 N N . ARG A 1 83 ? 19.758 19.621 4.260 1.00 71.88 83 ARG A N 1
ATOM 648 C CA . ARG A 1 83 ? 20.022 20.832 3.460 1.00 71.88 83 ARG A CA 1
ATOM 649 C C . ARG A 1 83 ? 18.826 21.779 3.384 1.00 71.88 83 ARG A C 1
ATOM 651 O O . ARG A 1 83 ? 19.002 22.941 3.025 1.00 71.88 83 ARG A O 1
ATOM 658 N N . MET A 1 84 ? 17.633 21.284 3.696 1.00 74.00 84 MET A N 1
ATOM 659 C CA . MET A 1 84 ? 16.395 22.052 3.662 1.00 74.00 84 MET A CA 1
ATOM 660 C C . MET A 1 84 ? 16.232 22.865 4.946 1.00 74.00 84 MET A C 1
ATOM 662 O O . MET A 1 84 ? 16.530 22.399 6.057 1.00 74.00 84 MET A O 1
ATOM 666 N N . THR A 1 85 ? 15.696 24.074 4.806 1.00 79.19 85 THR A N 1
ATOM 667 C CA . THR A 1 85 ? 15.169 24.848 5.932 1.00 79.19 85 THR A CA 1
ATOM 668 C C . THR A 1 85 ? 14.031 24.079 6.617 1.00 79.19 85 THR A C 1
ATOM 670 O O . THR A 1 85 ? 13.392 23.238 5.983 1.00 79.19 85 THR A O 1
ATOM 673 N N . PRO A 1 86 ? 13.712 24.357 7.895 1.00 74.69 86 PRO A N 1
ATOM 674 C CA . PRO A 1 86 ? 12.597 23.697 8.579 1.00 74.69 86 PRO A CA 1
A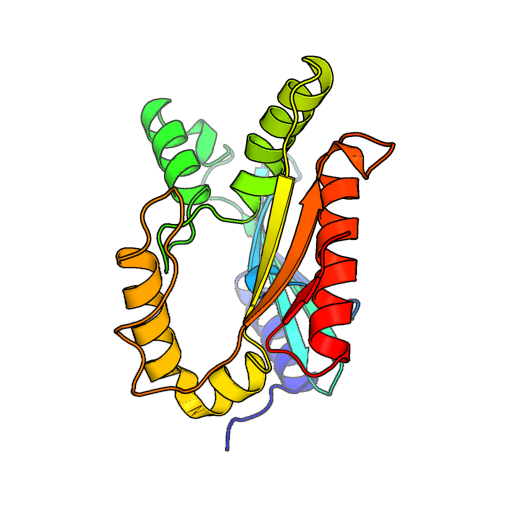TOM 675 C C . PRO A 1 86 ? 11.276 23.756 7.796 1.00 74.69 86 PRO A C 1
ATOM 677 O O . PRO A 1 86 ? 10.567 22.760 7.728 1.00 74.69 86 PRO A O 1
ATOM 680 N N . ARG A 1 87 ? 10.998 24.887 7.131 1.00 66.81 87 ARG A N 1
ATOM 681 C CA . ARG A 1 87 ? 9.807 25.073 6.292 1.00 66.81 87 ARG A CA 1
ATOM 682 C C . ARG A 1 87 ? 9.846 24.237 5.014 1.00 66.81 87 ARG A C 1
ATOM 684 O O . ARG A 1 87 ? 8.827 23.686 4.628 1.00 66.81 87 ARG A O 1
ATOM 691 N N . GLU A 1 88 ? 10.997 24.133 4.356 1.00 64.06 88 GLU A N 1
ATOM 692 C CA . GLU A 1 88 ? 11.155 23.270 3.178 1.00 64.06 88 GLU A CA 1
ATOM 693 C C . GLU A 1 88 ? 11.061 21.790 3.551 1.00 64.06 88 GLU A C 1
ATOM 695 O O . GLU A 1 88 ? 10.460 21.029 2.805 1.00 64.06 88 GLU A O 1
ATOM 700 N N . ARG A 1 89 ? 11.578 21.381 4.719 1.00 66.94 89 ARG A N 1
ATOM 701 C CA . ARG A 1 89 ? 11.383 20.014 5.233 1.00 66.94 89 ARG A CA 1
ATOM 702 C C . ARG A 1 89 ? 9.916 19.730 5.512 1.00 66.94 89 ARG A C 1
ATOM 704 O O . ARG A 1 89 ? 9.452 18.638 5.219 1.00 66.94 89 ARG A O 1
ATOM 711 N N . GLU A 1 90 ? 9.206 20.687 6.101 1.00 59.06 90 GLU A N 1
ATOM 712 C CA . GLU A 1 90 ? 7.780 20.559 6.397 1.00 59.06 90 GLU A CA 1
ATOM 713 C C . GLU A 1 90 ? 6.957 20.463 5.110 1.00 59.06 90 GLU A C 1
ATOM 715 O O . GLU A 1 90 ? 6.224 19.496 4.949 1.00 59.06 90 GLU A O 1
ATOM 720 N N . LEU A 1 91 ? 7.188 21.357 4.143 1.00 56.09 91 LEU A N 1
ATOM 721 C CA . LEU A 1 91 ? 6.564 21.300 2.817 1.00 56.09 91 LEU A CA 1
ATOM 722 C C . LEU A 1 91 ? 6.905 20.006 2.075 1.00 56.09 91 LEU A C 1
ATOM 724 O O . LEU A 1 91 ? 6.017 19.359 1.543 1.00 56.09 91 LEU A O 1
ATOM 728 N N . CYS A 1 92 ? 8.169 19.581 2.084 1.00 58.41 92 CYS A N 1
ATOM 729 C CA . CYS A 1 92 ? 8.580 18.342 1.434 1.00 58.41 92 CYS A CA 1
ATOM 730 C C . CYS A 1 92 ? 7.965 17.121 2.126 1.00 58.41 92 CYS A C 1
ATOM 732 O O . CYS A 1 92 ? 7.608 16.167 1.451 1.00 58.41 92 CYS A O 1
ATOM 734 N N . ARG A 1 93 ? 7.792 17.131 3.455 1.00 61.34 93 ARG A N 1
ATOM 735 C CA . ARG A 1 93 ? 7.069 16.069 4.174 1.00 61.34 93 ARG A CA 1
ATOM 736 C C . ARG A 1 93 ? 5.583 16.074 3.869 1.00 61.34 93 ARG A C 1
ATOM 738 O O . ARG A 1 93 ? 5.018 14.991 3.762 1.00 61.34 93 ARG A O 1
ATOM 745 N N . GLU A 1 94 ? 4.958 17.242 3.764 1.00 55.62 94 GLU A N 1
ATOM 746 C CA . GLU A 1 94 ? 3.558 17.369 3.361 1.00 55.62 94 GLU A CA 1
ATOM 747 C C . GLU A 1 94 ? 3.373 16.872 1.922 1.00 55.62 94 GLU A C 1
ATOM 749 O O . GLU A 1 94 ? 2.556 15.984 1.694 1.00 55.62 94 GLU A O 1
ATOM 754 N N . ASP A 1 95 ? 4.206 17.316 0.981 1.00 55.94 95 ASP A N 1
ATOM 755 C CA . ASP A 1 95 ? 4.188 16.869 -0.415 1.00 55.94 95 ASP A CA 1
ATOM 756 C C . ASP A 1 95 ? 4.488 15.365 -0.536 1.00 55.94 95 ASP A C 1
ATOM 758 O O . ASP A 1 95 ? 3.795 14.649 -1.252 1.00 55.94 95 ASP A O 1
ATOM 762 N N . MET A 1 96 ? 5.453 14.844 0.231 1.00 59.69 96 MET A N 1
ATOM 763 C CA . MET A 1 96 ? 5.745 13.405 0.324 1.00 59.69 96 MET A CA 1
ATOM 764 C C . MET A 1 96 ? 4.709 12.614 1.127 1.00 59.69 96 MET A C 1
ATOM 766 O O . MET A 1 96 ? 4.842 11.396 1.226 1.00 59.69 96 MET A O 1
ATOM 770 N N . SER A 1 97 ? 3.718 13.263 1.737 1.00 61.59 97 SER A N 1
ATOM 771 C CA . SER A 1 97 ? 2.596 12.608 2.421 1.00 61.59 97 SER A CA 1
ATOM 772 C C . SER A 1 97 ? 1.359 12.520 1.539 1.00 61.59 97 SER A C 1
ATOM 774 O O . SER A 1 97 ? 0.392 11.868 1.927 1.00 61.59 97 SER A O 1
ATOM 776 N N . HIS A 1 98 ? 1.378 13.152 0.367 1.00 58.44 98 HIS A N 1
ATOM 777 C CA . HIS A 1 98 ? 0.290 13.132 -0.591 1.00 58.44 98 HIS A CA 1
ATOM 778 C C . HIS A 1 98 ? 0.695 12.375 -1.860 1.00 58.44 98 HIS A C 1
ATOM 780 O O . HIS A 1 98 ? 1.843 12.410 -2.297 1.00 58.44 98 HIS A O 1
ATOM 786 N N . ASP A 1 99 ? -0.245 11.645 -2.452 1.00 61.81 99 ASP A N 1
ATOM 787 C CA . ASP A 1 99 ? -0.061 11.080 -3.783 1.00 61.81 99 ASP A CA 1
ATOM 788 C C . ASP A 1 99 ? -0.110 12.213 -4.817 1.00 61.81 99 ASP A C 1
ATOM 790 O O . ASP A 1 99 ? -1.058 13.000 -4.855 1.00 61.81 99 ASP A O 1
ATOM 794 N N . PHE A 1 100 ? 0.910 12.299 -5.671 1.00 43.78 100 PHE A N 1
ATOM 795 C CA . PHE A 1 100 ? 1.051 13.396 -6.632 1.00 43.78 100 PHE A CA 1
ATOM 796 C C . PHE A 1 100 ? -0.078 13.423 -7.673 1.00 43.78 100 PHE A C 1
ATOM 798 O O . PHE A 1 100 ? -0.430 14.484 -8.191 1.00 43.78 100 PHE A O 1
ATOM 805 N N . LEU A 1 101 ? -0.653 12.262 -7.998 1.00 50.50 101 LEU A N 1
ATOM 806 C CA . LEU A 1 101 ? -1.686 12.153 -9.026 1.00 50.50 101 LEU A CA 1
ATOM 807 C C . LEU A 1 101 ? -3.063 12.581 -8.515 1.00 50.50 101 LEU A C 1
ATOM 809 O O . LEU A 1 101 ? -3.862 13.107 -9.291 1.00 50.50 101 LEU A O 1
ATOM 813 N N . THR A 1 102 ? -3.349 12.349 -7.238 1.00 55.50 102 THR A N 1
ATOM 814 C CA . THR A 1 102 ? -4.699 12.466 -6.669 1.00 55.50 102 THR A CA 1
ATOM 815 C C . THR A 1 102 ? -4.806 13.513 -5.561 1.00 55.50 102 THR A C 1
ATOM 817 O O . THR A 1 102 ? -5.905 13.990 -5.283 1.00 55.50 102 THR A O 1
ATOM 820 N N . GLY A 1 103 ? -3.690 13.902 -4.939 1.00 57.62 103 GLY A N 1
ATOM 821 C CA . GLY A 1 103 ? -3.644 14.817 -3.797 1.00 57.62 103 GLY A CA 1
ATOM 822 C C . GLY A 1 103 ? -4.169 14.216 -2.487 1.00 57.62 103 GLY A C 1
ATOM 823 O O . GLY A 1 103 ? -4.240 14.920 -1.477 1.00 57.62 103 GLY A O 1
ATOM 824 N N . VAL A 1 104 ? -4.547 12.933 -2.466 1.00 64.38 104 VAL A N 1
ATOM 825 C CA . VAL A 1 104 ? -4.946 12.224 -1.236 1.00 64.38 104 VAL A CA 1
ATOM 826 C C . VAL A 1 104 ? -3.714 11.834 -0.426 1.00 64.38 104 VAL A C 1
ATOM 828 O O . VAL A 1 104 ? -2.608 11.849 -0.954 1.00 64.38 104 VAL A O 1
ATOM 831 N N . TYR A 1 105 ? -3.875 11.510 0.859 1.00 63.06 105 TYR A N 1
ATOM 832 C CA . TYR A 1 105 ? -2.749 11.019 1.655 1.00 63.06 105 TYR A CA 1
ATOM 833 C C . TYR A 1 105 ? -2.236 9.688 1.100 1.00 63.06 105 TYR A C 1
ATOM 835 O O . TYR A 1 105 ? -3.022 8.779 0.836 1.00 63.06 105 TYR A O 1
ATOM 843 N N . ASN A 1 106 ? -0.924 9.572 0.938 1.00 60.47 106 ASN A N 1
ATOM 844 C CA . ASN A 1 106 ? -0.288 8.349 0.476 1.00 60.47 106 ASN A CA 1
ATOM 845 C C . ASN A 1 106 ? -0.048 7.364 1.630 1.00 60.47 106 ASN A C 1
ATOM 847 O O . ASN A 1 106 ? -0.273 7.656 2.810 1.00 60.47 106 ASN A O 1
ATOM 851 N N . ARG A 1 107 ? 0.439 6.172 1.282 1.00 70.75 107 ARG A N 1
ATOM 852 C CA . ARG A 1 107 ? 0.700 5.095 2.242 1.00 70.75 107 ARG A CA 1
ATOM 853 C C . ARG A 1 107 ? 1.640 5.524 3.367 1.00 70.75 107 ARG A C 1
ATOM 855 O O . ARG A 1 107 ? 1.371 5.211 4.524 1.00 70.75 107 ARG A O 1
ATOM 862 N N . ARG A 1 108 ? 2.687 6.295 3.053 1.00 66.69 108 ARG A N 1
ATOM 863 C CA . ARG A 1 108 ? 3.639 6.793 4.055 1.00 66.69 108 ARG A CA 1
ATOM 864 C C . ARG A 1 108 ? 2.919 7.590 5.137 1.00 66.69 108 ARG A C 1
ATOM 866 O O . ARG A 1 108 ? 3.191 7.378 6.316 1.00 66.69 108 ARG A O 1
ATOM 873 N N . TYR A 1 109 ? 1.985 8.468 4.776 1.00 67.62 109 TYR A N 1
ATOM 874 C CA . TYR A 1 109 ? 1.193 9.195 5.770 1.00 67.62 109 TYR A CA 1
ATOM 875 C C . TYR A 1 109 ? 0.347 8.255 6.636 1.00 67.62 109 TYR A C 1
ATOM 877 O O . TYR A 1 109 ? 0.292 8.429 7.857 1.00 67.62 109 TYR A O 1
ATOM 885 N N . LEU A 1 110 ? -0.289 7.250 6.025 1.00 71.06 110 LEU A N 1
ATOM 886 C CA . LEU A 1 110 ? -1.102 6.276 6.755 1.00 71.06 110 LEU A CA 1
ATOM 887 C C . LEU A 1 110 ? -0.261 5.481 7.771 1.00 71.06 110 LEU A C 1
ATOM 889 O O . LEU A 1 110 ? -0.627 5.371 8.940 1.00 71.06 110 LEU A O 1
ATOM 893 N N . GLU A 1 111 ? 0.907 5.000 7.358 1.00 71.44 111 GLU A N 1
ATOM 894 C CA . GLU A 1 111 ? 1.779 4.172 8.200 1.00 71.44 111 GLU A CA 1
ATOM 895 C C . GLU A 1 111 ? 2.542 4.972 9.261 1.00 71.44 111 GLU A C 1
ATOM 897 O O . GLU A 1 111 ? 2.828 4.448 10.333 1.00 71.44 111 GLU A O 1
ATOM 902 N N . THR A 1 112 ? 2.864 6.243 9.002 1.00 70.12 112 THR A N 1
ATOM 903 C CA . THR A 1 112 ? 3.697 7.040 9.921 1.00 70.12 112 THR A CA 1
ATOM 904 C C . THR A 1 112 ? 2.894 7.989 10.804 1.00 70.12 112 THR A C 1
ATOM 906 O O . THR A 1 112 ? 3.179 8.101 11.994 1.00 70.12 112 THR A O 1
ATOM 909 N N . VAL A 1 113 ? 1.882 8.667 10.256 1.00 74.69 113 VAL A N 1
ATOM 910 C CA . VAL A 1 113 ? 1.115 9.702 10.968 1.00 74.69 113 VAL A CA 1
ATOM 911 C C . VAL A 1 113 ? -0.226 9.162 11.445 1.00 74.69 113 VAL A C 1
ATOM 913 O O . VAL A 1 113 ? -0.591 9.349 12.608 1.00 74.69 113 VAL A O 1
ATOM 916 N N . PHE A 1 114 ? -0.985 8.502 10.567 1.00 76.56 114 PHE A N 1
ATOM 917 C CA . PHE A 1 114 ? -2.303 7.983 10.935 1.00 76.56 114 PHE A CA 1
ATOM 918 C C . PHE A 1 114 ? -2.193 6.849 11.959 1.00 76.56 114 PHE A C 1
ATOM 920 O O . PHE A 1 114 ? -2.934 6.868 12.940 1.00 76.56 114 PHE A O 1
ATOM 927 N N . ALA A 1 115 ? -1.227 5.938 11.799 1.00 81.19 115 ALA A N 1
ATOM 928 C CA . ALA A 1 115 ? -0.979 4.858 12.752 1.00 81.19 115 ALA A CA 1
ATOM 929 C C . ALA A 1 115 ? -0.781 5.369 14.190 1.00 81.19 115 ALA A C 1
ATOM 931 O O . ALA A 1 115 ? -1.456 4.913 15.111 1.00 81.19 115 ALA A O 1
ATOM 932 N N . GLN A 1 116 ? 0.048 6.401 14.372 1.00 81.94 116 GLN A N 1
ATOM 933 C CA . GLN A 1 116 ? 0.277 7.013 15.686 1.00 81.94 116 GLN A CA 1
ATOM 934 C C . GLN A 1 116 ? -0.996 7.644 16.264 1.00 81.94 116 GLN A C 1
ATOM 936 O O . GLN A 1 116 ? -1.285 7.502 17.452 1.00 81.94 116 GLN A O 1
ATOM 941 N N . LYS A 1 117 ? -1.787 8.336 15.434 1.00 83.00 117 LYS A N 1
ATOM 942 C CA . LYS A 1 117 ? -3.070 8.918 15.867 1.00 83.00 117 LYS A CA 1
ATOM 943 C C . LYS A 1 117 ? -4.078 7.840 16.264 1.00 83.00 117 LYS A C 1
ATOM 945 O O . LYS A 1 117 ? -4.832 8.040 17.214 1.00 83.00 117 LYS A O 1
ATOM 950 N N . LEU A 1 118 ? -4.097 6.716 15.553 1.00 82.81 118 LEU A N 1
ATOM 951 C CA . LEU A 1 118 ? -4.966 5.579 15.842 1.00 82.81 118 LEU A CA 1
ATOM 952 C C . LEU A 1 118 ? -4.608 4.946 17.193 1.00 82.81 118 LEU A C 1
ATOM 954 O O . LEU A 1 118 ? -5.492 4.740 18.022 1.00 82.81 118 LEU A O 1
ATOM 958 N N . GLU A 1 119 ? -3.320 4.721 17.453 1.00 85.31 119 GLU A N 1
ATOM 959 C CA . GLU A 1 119 ? -2.833 4.205 18.739 1.00 85.31 119 GLU A CA 1
ATOM 960 C C . GLU A 1 119 ? -3.146 5.163 19.896 1.00 85.31 119 GLU A C 1
ATOM 962 O O . GLU A 1 119 ? -3.591 4.733 20.960 1.00 85.31 119 GLU A O 1
ATOM 967 N N . GLN A 1 120 ? -3.014 6.477 19.683 1.00 86.44 120 GLN A N 1
ATOM 968 C CA . GLN A 1 120 ? -3.440 7.486 20.660 1.00 86.44 120 GLN A CA 1
ATOM 969 C C . GLN A 1 120 ? -4.950 7.436 20.925 1.00 86.44 120 GLN A C 1
ATOM 971 O O . GLN A 1 120 ? -5.371 7.557 22.076 1.00 86.44 120 GLN A O 1
ATOM 976 N N . CYS A 1 121 ? -5.773 7.241 19.888 1.00 83.31 121 CYS A N 1
ATOM 977 C CA . CYS A 1 121 ? -7.214 7.050 20.058 1.00 83.31 121 CYS A CA 1
ATOM 978 C C . CYS A 1 121 ? -7.500 5.808 20.909 1.00 83.31 121 CYS A C 1
ATOM 980 O O . CYS A 1 121 ? -8.279 5.897 21.858 1.00 83.31 121 CYS A O 1
ATOM 982 N N . ALA A 1 122 ? -6.813 4.696 20.634 1.00 84.81 122 ALA A N 1
ATOM 983 C CA . ALA A 1 122 ? -6.917 3.468 21.418 1.00 84.81 122 ALA A CA 1
ATOM 984 C C . ALA A 1 122 ? -6.552 3.688 22.891 1.00 84.81 122 ALA A C 1
ATOM 986 O O . ALA A 1 122 ? -7.314 3.317 23.782 1.00 84.81 122 ALA A O 1
ATOM 987 N N . ALA A 1 123 ? -5.417 4.342 23.150 1.00 87.25 123 ALA A N 1
ATOM 988 C CA . ALA A 1 123 ? -4.931 4.622 24.500 1.00 87.25 123 ALA A CA 1
ATOM 989 C C . ALA A 1 123 ? -5.888 5.522 25.303 1.00 87.25 123 ALA A C 1
ATOM 991 O O . ALA A 1 123 ? -5.963 5.422 26.525 1.00 87.25 123 ALA A O 1
ATOM 992 N N . GLN A 1 124 ? -6.647 6.381 24.620 1.00 89.69 124 GLN A N 1
ATOM 993 C CA . GLN A 1 124 ? -7.680 7.232 25.216 1.00 89.69 124 GLN A CA 1
ATOM 994 C C . GLN A 1 124 ? -9.037 6.520 25.379 1.00 89.69 124 GLN A C 1
ATOM 996 O O . GLN A 1 124 ? -10.006 7.158 25.789 1.00 89.69 124 GLN A O 1
ATOM 1001 N N . GLY A 1 125 ? -9.144 5.234 25.022 1.00 84.38 125 GLY A N 1
ATOM 1002 C CA . GLY A 1 125 ? -10.412 4.497 25.012 1.00 84.38 125 GLY A CA 1
ATOM 1003 C C . GLY A 1 125 ? -11.411 5.023 23.977 1.00 84.38 125 GLY A C 1
ATOM 1004 O O . GLY A 1 125 ? -12.620 4.837 24.121 1.00 84.38 125 GLY A O 1
ATOM 1005 N N . ARG A 1 126 ? -10.930 5.736 22.951 1.00 85.00 126 ARG A N 1
ATOM 1006 C CA . ARG A 1 126 ? -11.761 6.267 21.870 1.00 85.00 126 ARG A CA 1
ATOM 1007 C C . ARG A 1 126 ? -11.918 5.218 20.780 1.00 85.00 126 ARG A C 1
ATOM 1009 O O . ARG A 1 126 ? -10.970 4.537 20.401 1.00 85.00 126 ARG A O 1
ATOM 1016 N N . LYS A 1 127 ? -13.121 5.161 20.219 1.00 84.38 127 LYS A N 1
ATOM 1017 C CA . LYS A 1 127 ? -13.438 4.283 19.094 1.00 84.38 127 LYS A CA 1
ATOM 1018 C C . LYS A 1 127 ? -12.918 4.882 17.790 1.00 84.38 127 LYS A C 1
ATOM 1020 O O . LYS A 1 127 ? -13.070 6.080 17.553 1.00 84.38 127 LYS A O 1
ATOM 1025 N N . ALA A 1 128 ? -12.352 4.032 16.943 1.00 84.12 128 ALA A N 1
ATOM 1026 C CA . ALA A 1 128 ? -11.945 4.352 15.581 1.00 84.12 128 ALA A CA 1
ATOM 1027 C C . ALA A 1 128 ? -12.286 3.173 14.662 1.00 84.12 128 ALA A C 1
ATOM 1029 O O . ALA A 1 128 ? -12.378 2.039 15.132 1.00 84.12 128 ALA A O 1
ATOM 1030 N N . ALA A 1 129 ? -12.471 3.439 13.372 1.00 85.69 129 ALA A N 1
ATOM 1031 C CA . ALA A 1 129 ? -12.681 2.423 12.348 1.00 85.69 129 ALA A CA 1
ATOM 1032 C C . ALA A 1 129 ? -11.990 2.842 11.049 1.00 85.69 129 ALA A C 1
ATOM 1034 O O . ALA A 1 129 ? -11.787 4.033 10.803 1.00 85.69 129 ALA A O 1
ATOM 1035 N N . VAL A 1 130 ? -11.619 1.855 10.243 1.00 84.31 130 VAL A N 1
ATOM 1036 C CA . VAL A 1 130 ? -10.944 2.011 8.954 1.00 84.31 130 VAL A CA 1
ATOM 1037 C C . VAL A 1 130 ? -11.714 1.209 7.912 1.00 84.31 130 VAL A C 1
ATOM 1039 O O . VAL A 1 130 ? -12.287 0.166 8.219 1.00 84.31 130 VAL A O 1
ATOM 1042 N N . ALA A 1 131 ? -11.736 1.713 6.681 1.00 82.62 131 ALA A N 1
ATOM 1043 C CA . ALA A 1 131 ? -12.264 1.012 5.523 1.00 82.62 131 ALA A CA 1
ATOM 1044 C C . ALA A 1 131 ? -11.225 1.046 4.398 1.00 82.62 131 ALA A C 1
ATOM 1046 O O . ALA A 1 131 ? -10.742 2.117 4.029 1.00 82.62 131 ALA A O 1
ATOM 1047 N N . LEU A 1 132 ? -10.891 -0.124 3.859 1.00 81.25 132 LEU A N 1
ATOM 1048 C CA . LEU A 1 132 ? -10.107 -0.271 2.640 1.00 81.25 132 LEU A CA 1
ATOM 1049 C C . LEU A 1 132 ? -11.061 -0.475 1.471 1.00 81.25 132 LEU A C 1
ATOM 1051 O O . LEU A 1 132 ? -11.907 -1.366 1.504 1.00 81.25 132 LEU A O 1
ATOM 1055 N N . VAL A 1 133 ? -10.906 0.349 0.438 1.00 79.88 133 VAL A N 1
ATOM 1056 C CA . VAL A 1 133 ? -11.737 0.327 -0.768 1.00 79.88 133 VAL A CA 1
ATOM 1057 C C . VAL A 1 133 ? -10.844 0.049 -1.967 1.00 79.88 133 VAL A C 1
ATOM 1059 O O . VAL A 1 133 ? -9.787 0.664 -2.106 1.00 79.88 133 VAL A O 1
ATOM 1062 N N . SER A 1 134 ? -11.270 -0.858 -2.843 1.00 80.00 134 SER A N 1
ATOM 1063 C CA . SER A 1 134 ? -10.545 -1.198 -4.066 1.00 80.00 134 SER A CA 1
ATOM 1064 C C . SER A 1 134 ? -11.483 -1.309 -5.261 1.00 80.00 134 SER A C 1
ATOM 1066 O O . SER A 1 134 ? -12.643 -1.695 -5.125 1.00 80.00 134 SER A O 1
ATOM 1068 N N . ILE A 1 135 ? -10.962 -0.964 -6.438 1.00 78.00 135 ILE A N 1
ATOM 1069 C CA . ILE A 1 135 ? -11.659 -1.122 -7.713 1.00 78.00 135 ILE A CA 1
ATOM 1070 C C . ILE A 1 135 ? -11.558 -2.577 -8.151 1.00 78.00 135 ILE A C 1
ATOM 1072 O O . ILE A 1 135 ? -10.461 -3.103 -8.370 1.00 78.00 135 ILE A O 1
ATOM 1076 N N . ASP A 1 136 ? -12.709 -3.209 -8.348 1.00 78.38 136 ASP A N 1
ATOM 1077 C CA . ASP A 1 136 ? -12.758 -4.590 -8.803 1.00 78.38 136 ASP A CA 1
ATOM 1078 C C . ASP A 1 136 ? -12.206 -4.704 -10.221 1.00 78.38 136 ASP A C 1
ATOM 1080 O O . ASP A 1 136 ? -12.489 -3.887 -11.101 1.00 78.38 136 ASP A O 1
ATOM 1084 N N . ASN A 1 137 ? -11.418 -5.751 -10.465 1.00 79.19 137 ASN A N 1
ATOM 1085 C CA . ASN A 1 137 ? -10.772 -5.979 -11.758 1.00 79.19 137 ASN A CA 1
ATOM 1086 C C . ASN A 1 137 ? -9.929 -4.777 -12.240 1.00 79.19 137 ASN A C 1
ATOM 1088 O O . ASN A 1 137 ? -9.797 -4.554 -13.449 1.00 79.19 137 ASN A O 1
ATOM 1092 N N . GLY A 1 138 ? -9.334 -4.011 -11.316 1.00 72.06 138 GLY A N 1
ATOM 1093 C CA . GLY A 1 138 ? -8.573 -2.794 -11.618 1.00 72.06 138 GLY A CA 1
ATOM 1094 C C . GLY A 1 138 ? -7.490 -2.975 -12.689 1.00 72.06 138 GLY A C 1
ATOM 1095 O O . GLY A 1 138 ? -7.318 -2.102 -13.536 1.00 72.06 138 GLY A O 1
ATOM 1096 N N . GLN A 1 139 ? -6.816 -4.131 -12.735 1.00 66.31 139 GLN A N 1
ATOM 1097 C CA . GLN A 1 139 ? -5.840 -4.438 -13.788 1.00 66.31 139 GLN A CA 1
ATOM 1098 C C . GLN A 1 139 ? -6.486 -4.497 -15.180 1.00 66.31 139 GLN A C 1
ATOM 1100 O O . GLN A 1 139 ? -6.049 -3.805 -16.097 1.00 66.31 139 GLN A O 1
ATOM 1105 N N . LYS A 1 140 ? -7.594 -5.233 -15.321 1.00 70.31 140 LYS A N 1
ATOM 1106 C CA . LYS A 1 140 ? -8.355 -5.329 -16.576 1.00 70.31 140 LYS A CA 1
ATOM 1107 C C . LYS A 1 140 ? -8.899 -3.966 -17.013 1.00 70.31 140 LYS A C 1
ATOM 1109 O O . LYS A 1 140 ? -8.890 -3.650 -18.204 1.00 70.31 140 LYS A O 1
ATOM 1114 N N . LEU A 1 141 ? -9.339 -3.144 -16.060 1.00 67.00 141 LEU A N 1
ATOM 1115 C CA . LEU A 1 141 ? -9.774 -1.769 -16.315 1.00 67.00 141 LEU A CA 1
ATOM 1116 C C . LEU A 1 141 ? -8.618 -0.883 -16.792 1.00 67.00 141 LEU A C 1
ATOM 1118 O O . LEU A 1 141 ? -8.787 -0.164 -17.775 1.00 67.00 141 LEU A O 1
ATOM 1122 N N . ARG A 1 142 ? -7.433 -0.966 -16.171 1.00 64.31 142 ARG A N 1
ATOM 1123 C CA . ARG A 1 142 ? -6.222 -0.264 -16.637 1.00 64.31 142 ARG A CA 1
ATOM 1124 C C . ARG A 1 142 ? -5.814 -0.704 -18.040 1.00 64.31 142 ARG A C 1
ATOM 1126 O O . ARG A 1 142 ? -5.443 0.134 -18.860 1.00 64.31 142 ARG A O 1
ATOM 1133 N N . ASP A 1 143 ? -5.910 -1.995 -18.338 1.00 71.06 143 ASP A N 1
ATOM 1134 C CA . ASP A 1 143 ? -5.562 -2.529 -19.654 1.00 71.06 143 ASP A CA 1
ATOM 1135 C C . ASP A 1 143 ? -6.542 -2.102 -20.749 1.00 71.06 143 ASP A C 1
ATOM 1137 O O . ASP A 1 143 ? -6.118 -1.845 -21.875 1.00 71.06 143 ASP A O 1
ATOM 1141 N N . THR A 1 144 ? -7.825 -1.961 -20.410 1.00 72.12 144 THR A N 1
ATOM 1142 C CA . THR A 1 144 ? -8.882 -1.602 -21.368 1.00 72.12 144 THR A CA 1
ATOM 1143 C C . THR A 1 144 ? -9.040 -0.086 -21.531 1.00 72.12 144 THR A C 1
ATOM 1145 O O . THR A 1 144 ? -9.225 0.401 -22.644 1.00 72.12 144 THR A O 1
ATOM 1148 N N . TYR A 1 145 ? -8.944 0.672 -20.435 1.00 68.00 145 TYR A N 1
ATOM 1149 C CA . TYR A 1 145 ? -9.322 2.088 -20.366 1.00 68.00 145 TYR A CA 1
ATOM 1150 C C . TYR A 1 145 ? -8.232 2.995 -19.785 1.00 68.00 145 TYR A C 1
ATOM 1152 O O . TYR A 1 145 ? -8.524 4.148 -19.493 1.00 68.00 145 TYR A O 1
ATOM 1160 N N . GLY A 1 146 ? -6.988 2.528 -19.621 1.00 66.19 146 GLY A N 1
ATOM 1161 C CA . GLY A 1 146 ? -5.954 3.155 -18.780 1.00 66.19 146 GLY A CA 1
ATOM 1162 C C . GLY A 1 146 ? -5.882 4.687 -18.783 1.00 66.19 146 GLY A C 1
ATOM 1163 O O . GLY A 1 146 ? -5.855 5.286 -17.713 1.00 66.19 146 GLY A O 1
ATOM 1164 N N . LYS A 1 147 ? -5.925 5.339 -19.954 1.00 68.12 147 LYS A N 1
ATOM 1165 C CA . LYS A 1 147 ? -5.933 6.811 -20.036 1.00 68.12 147 LYS A CA 1
ATOM 1166 C C . LYS A 1 147 ? -7.245 7.441 -19.541 1.00 68.12 147 LYS A C 1
ATOM 1168 O O . LYS A 1 147 ? -7.205 8.379 -18.757 1.00 68.12 14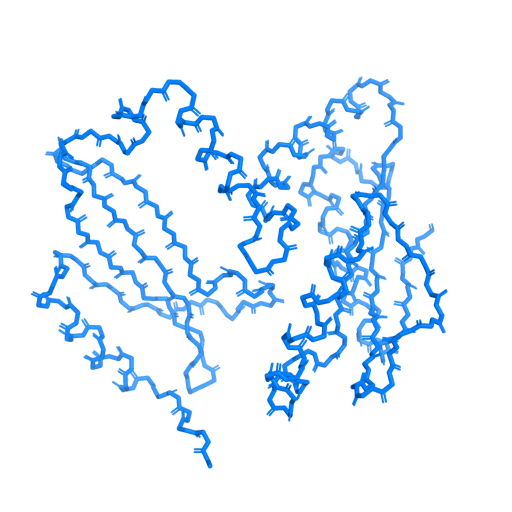7 LYS A O 1
ATOM 1173 N N . GLN A 1 148 ? -8.393 6.920 -19.974 1.00 66.94 148 GLN A N 1
ATOM 1174 C CA . GLN A 1 148 ? -9.712 7.408 -19.549 1.00 66.94 148 GLN A CA 1
ATOM 1175 C C . GLN A 1 148 ? -9.956 7.145 -18.062 1.00 66.94 148 GLN A C 1
ATOM 1177 O O . GLN A 1 148 ? -10.452 8.020 -17.364 1.00 66.94 148 GLN A O 1
ATOM 1182 N N . LEU A 1 149 ? -9.545 5.974 -17.568 1.00 67.62 149 LEU A N 1
ATOM 1183 C CA . LEU A 1 149 ? -9.630 5.619 -16.156 1.00 67.62 149 LEU A CA 1
ATOM 1184 C C . LEU A 1 149 ? -8.780 6.562 -15.296 1.00 67.62 149 LEU A C 1
ATOM 1186 O O . LEU A 1 149 ? -9.253 7.027 -14.268 1.00 67.62 149 LEU A O 1
ATOM 1190 N N . ALA A 1 150 ? -7.554 6.886 -15.721 1.00 65.50 150 ALA A N 1
ATOM 1191 C CA . ALA A 1 150 ? -6.701 7.835 -15.005 1.00 65.50 150 ALA A CA 1
ATOM 1192 C C . ALA A 1 150 ? -7.324 9.242 -14.941 1.00 65.50 150 ALA A C 1
ATOM 1194 O O . ALA A 1 150 ? -7.341 9.855 -13.875 1.00 65.50 150 ALA A O 1
ATOM 1195 N N . GLU A 1 151 ? -7.877 9.736 -16.053 1.00 69.06 151 GLU A N 1
ATOM 1196 C CA . GLU A 1 151 ? -8.571 11.031 -16.109 1.00 69.06 151 GLU A CA 1
ATOM 1197 C C . GLU A 1 151 ? -9.838 11.046 -15.231 1.00 69.06 151 GLU A C 1
ATOM 1199 O O . GLU A 1 151 ? -10.089 12.019 -14.517 1.00 69.06 151 GLU A O 1
ATOM 1204 N N . GLU A 1 152 ? -10.634 9.972 -15.235 1.00 69.50 152 GLU A N 1
ATOM 1205 C CA . GLU A 1 152 ? -11.826 9.855 -14.386 1.00 69.50 152 GLU A CA 1
ATOM 1206 C C . GLU A 1 152 ? -11.480 9.760 -12.900 1.00 69.50 152 GLU A C 1
ATOM 1208 O O . GLU A 1 152 ? -12.098 10.454 -12.093 1.00 69.50 152 GLU A O 1
ATOM 1213 N N . MET A 1 153 ? -10.464 8.975 -12.535 1.00 68.50 153 MET A N 1
ATOM 1214 C CA . MET A 1 153 ? -9.998 8.869 -11.152 1.00 68.50 153 MET A CA 1
ATOM 1215 C C . MET A 1 153 ? -9.480 10.212 -10.642 1.00 68.50 153 MET A C 1
ATOM 1217 O O . MET A 1 153 ? -9.879 10.642 -9.564 1.00 68.50 153 MET A O 1
ATOM 1221 N N . GLN A 1 154 ? -8.680 10.936 -11.431 1.00 65.94 154 GLN A N 1
ATOM 1222 C CA . GLN A 1 154 ? -8.245 12.291 -11.070 1.00 65.94 154 GLN A CA 1
ATOM 1223 C C . GLN A 1 154 ? -9.425 13.236 -10.820 1.00 65.94 154 GLN A C 1
ATOM 1225 O O . GLN A 1 154 ? -9.399 14.017 -9.868 1.00 65.94 154 GLN A O 1
ATOM 1230 N N . ASN A 1 155 ? -10.472 13.166 -11.647 1.00 68.19 155 ASN A N 1
ATOM 1231 C CA . ASN A 1 155 ? -11.673 13.976 -11.453 1.00 68.19 155 ASN A CA 1
ATOM 1232 C C . ASN A 1 155 ? -12.436 13.579 -10.183 1.00 68.19 155 ASN A C 1
ATOM 1234 O O . ASN A 1 155 ? -12.855 14.467 -9.443 1.00 68.19 155 ASN A O 1
ATOM 1238 N N . LEU A 1 156 ? -12.579 12.277 -9.911 1.00 66.00 156 LEU A N 1
ATOM 1239 C CA . LEU A 1 156 ? -13.202 11.762 -8.690 1.00 66.00 156 LEU A CA 1
ATOM 1240 C C . LEU A 1 156 ? -12.442 12.231 -7.446 1.00 66.00 156 LEU A C 1
ATOM 1242 O O . LEU A 1 156 ? -13.044 12.847 -6.572 1.00 66.00 156 LEU A O 1
ATOM 1246 N N . TYR A 1 157 ? -11.126 12.018 -7.386 1.00 62.78 157 TYR A N 1
ATOM 1247 C CA . TYR A 1 157 ? -10.310 12.411 -6.234 1.00 62.78 157 TYR A CA 1
ATOM 1248 C C . TYR A 1 157 ? -10.291 13.925 -6.008 1.00 62.78 157 TYR A C 1
ATOM 1250 O O . TYR A 1 157 ? -10.398 14.367 -4.869 1.00 62.78 157 TYR A O 1
ATOM 1258 N N . ARG A 1 158 ? -10.249 14.737 -7.074 1.00 64.00 158 ARG A N 1
ATOM 1259 C CA . ARG A 1 158 ? -10.318 16.205 -6.959 1.00 64.00 158 ARG A CA 1
ATOM 1260 C C . ARG A 1 158 ? -11.667 16.691 -6.412 1.00 64.00 158 ARG A C 1
ATOM 1262 O O . ARG A 1 158 ? -11.731 17.765 -5.819 1.00 64.00 158 ARG A O 1
ATOM 1269 N N . GLN A 1 159 ? -12.736 15.931 -6.641 1.00 59.69 159 GLN A N 1
ATOM 1270 C CA . GLN A 1 159 ? -14.081 16.236 -6.152 1.00 59.69 159 GLN A CA 1
ATOM 1271 C C . GLN A 1 159 ? -14.375 15.617 -4.780 1.00 59.69 159 GLN A C 1
ATOM 1273 O O . GLN A 1 159 ? -15.358 16.011 -4.156 1.00 59.69 159 GLN A O 1
ATOM 1278 N N . MET A 1 160 ? -13.544 14.687 -4.291 1.00 57.03 160 MET A N 1
ATOM 1279 C CA . MET A 1 160 ? -13.683 14.133 -2.947 1.00 57.03 160 MET A CA 1
ATOM 1280 C C . MET A 1 160 ? -13.205 15.160 -1.900 1.00 57.03 160 MET A C 1
ATOM 1282 O O . MET A 1 160 ? -12.018 15.486 -1.856 1.00 57.03 160 MET A O 1
ATOM 1286 N N . PRO A 1 161 ? -14.076 15.674 -1.012 1.00 51.38 161 PRO A N 1
ATOM 1287 C CA . PRO A 1 161 ? -13.640 16.332 0.207 1.00 51.38 161 PRO A CA 1
ATOM 1288 C C . PRO A 1 161 ? -12.836 15.338 1.051 1.00 51.38 161 PRO A C 1
ATOM 1290 O O . PRO A 1 161 ? -13.064 14.129 0.996 1.00 51.38 161 PRO A O 1
ATOM 1293 N N . ARG A 1 162 ? -11.919 15.859 1.879 1.00 47.28 162 ARG A N 1
ATOM 1294 C CA . ARG A 1 162 ? -11.050 15.072 2.781 1.00 47.28 162 ARG A CA 1
ATOM 1295 C C . ARG A 1 162 ? -11.820 14.151 3.754 1.00 47.28 162 ARG A C 1
ATOM 1297 O O . ARG A 1 162 ? -11.198 13.332 4.418 1.00 47.28 162 ARG A O 1
ATOM 1304 N N . GLU A 1 163 ? -13.149 14.258 3.808 1.00 39.28 163 GLU A N 1
ATOM 1305 C CA . GLU A 1 163 ? -14.067 13.483 4.642 1.00 39.28 163 GLU A CA 1
ATOM 1306 C C . GLU A 1 163 ? -15.299 13.036 3.810 1.00 39.28 163 GLU A C 1
ATOM 1308 O O . GLU A 1 163 ? -16.352 13.651 3.891 1.00 39.28 163 GLU A O 1
ATOM 1313 N N . CYS A 1 164 ? -15.140 11.977 2.998 1.00 31.27 164 CYS A N 1
ATOM 1314 C CA . CYS A 1 164 ? -16.163 11.157 2.296 1.00 31.27 164 CYS A CA 1
ATOM 1315 C C . CYS A 1 164 ? -17.222 11.828 1.373 1.00 31.27 164 CYS A C 1
ATOM 1317 O O . CYS A 1 164 ? -17.858 12.819 1.709 1.00 31.27 164 CYS A O 1
ATOM 1319 N N . ILE A 1 165 ? -17.544 11.170 0.242 1.00 35.34 165 ILE A N 1
ATOM 1320 C CA . ILE A 1 165 ? -18.807 11.356 -0.514 1.00 35.34 165 ILE A CA 1
ATOM 1321 C C . ILE A 1 165 ? -19.406 9.995 -0.894 1.00 35.34 165 ILE A C 1
ATOM 1323 O O . ILE A 1 165 ? -18.694 9.106 -1.356 1.00 35.34 165 ILE A O 1
ATOM 1327 N N . THR A 1 166 ? -20.736 9.879 -0.789 1.00 33.50 166 THR A N 1
ATOM 1328 C CA . THR A 1 166 ? -21.547 8.821 -1.411 1.00 33.50 166 THR A CA 1
ATOM 1329 C C . THR A 1 166 ? -22.273 9.327 -2.666 1.00 33.50 166 THR A C 1
ATOM 1331 O O . THR A 1 166 ? -22.866 10.401 -2.645 1.00 33.50 166 THR A O 1
ATOM 1334 N N . THR A 1 167 ? -22.206 8.506 -3.722 1.00 40.25 167 THR A N 1
ATOM 1335 C CA . THR A 1 167 ? -23.143 8.246 -4.842 1.00 40.25 167 THR A CA 1
ATOM 1336 C C . THR A 1 167 ? -24.092 9.344 -5.361 1.00 40.25 167 THR A C 1
ATOM 1338 O O . THR A 1 167 ? -24.904 9.921 -4.650 1.00 40.25 167 THR A O 1
ATOM 1341 N N . THR A 1 168 ? -24.104 9.544 -6.689 1.00 37.75 168 THR A N 1
ATOM 1342 C CA . THR A 1 168 ? -25.085 8.945 -7.646 1.00 37.75 168 THR A CA 1
ATOM 1343 C C . THR A 1 168 ? -25.054 9.643 -9.022 1.00 37.75 168 THR A C 1
ATOM 1345 O O . THR A 1 168 ? -25.828 9.299 -9.912 1.00 37.75 168 THR A O 1
ATOM 1348 N N . GLY A 1 169 ? -24.182 10.627 -9.255 1.00 40.19 169 GLY A N 1
ATOM 1349 C CA . GLY A 1 169 ? -24.269 11.405 -10.491 1.00 40.19 169 GLY A CA 1
ATOM 1350 C C . GLY A 1 169 ? -22.947 11.934 -10.995 1.00 40.19 169 GLY A C 1
ATOM 1351 O O . GLY A 1 169 ? -22.765 13.134 -10.931 1.00 40.19 169 GLY A O 1
ATOM 1352 N N . MET A 1 170 ? -22.057 11.071 -11.505 1.00 38.47 170 MET A N 1
ATOM 1353 C CA . MET A 1 170 ? -21.008 11.474 -12.464 1.00 38.47 170 MET A CA 1
ATOM 1354 C C . MET A 1 170 ? -20.155 10.303 -12.993 1.00 38.47 170 MET A C 1
ATOM 1356 O O . MET A 1 170 ? -18.952 10.432 -13.145 1.00 38.47 170 MET A O 1
ATOM 1360 N N . MET A 1 171 ? -20.725 9.134 -13.299 1.00 46.28 171 MET A N 1
ATOM 1361 C CA . MET A 1 171 ? -19.930 8.032 -13.876 1.00 46.28 171 MET A CA 1
ATOM 1362 C C . MET A 1 171 ? -20.703 7.365 -15.007 1.00 46.28 171 MET A C 1
ATOM 1364 O O . MET A 1 171 ? -21.527 6.486 -14.784 1.00 46.28 171 MET A O 1
ATOM 1368 N N . ARG A 1 172 ? -20.520 7.858 -16.238 1.00 48.34 172 ARG A N 1
ATOM 1369 C CA . ARG A 1 172 ? -21.203 7.319 -17.429 1.00 48.34 172 ARG A CA 1
ATOM 1370 C C . ARG A 1 172 ? -20.264 6.868 -18.551 1.00 48.34 172 ARG A C 1
ATOM 1372 O O . ARG A 1 172 ? -20.783 6.480 -19.592 1.00 48.34 172 ARG A O 1
ATOM 1379 N N . ARG A 1 173 ? -18.929 6.908 -18.396 1.00 56.62 173 ARG A N 1
ATOM 1380 C CA . ARG A 1 173 ? -18.011 6.490 -19.481 1.00 56.62 173 ARG A CA 1
ATOM 1381 C C . ARG A 1 173 ? -17.201 5.226 -19.178 1.00 56.62 173 ARG A C 1
ATOM 1383 O O . ARG A 1 173 ? -16.996 4.475 -20.127 1.00 56.62 173 ARG A O 1
ATOM 1390 N N . VAL A 1 174 ? -16.850 4.921 -17.924 1.00 59.66 174 VAL A N 1
ATOM 1391 C CA . VAL A 1 174 ? -16.240 3.625 -17.557 1.00 59.66 174 VAL A CA 1
ATOM 1392 C C . VAL A 1 174 ? -17.050 2.938 -16.446 1.00 59.66 174 VAL A C 1
ATOM 1394 O O . VAL A 1 174 ? -17.108 3.454 -15.332 1.00 59.66 174 VAL A O 1
ATOM 1397 N N . PRO A 1 175 ? -17.705 1.789 -16.709 1.00 66.69 175 PRO A N 1
ATOM 1398 C CA . PRO A 1 175 ? -18.342 1.010 -15.655 1.00 66.69 175 PRO A CA 1
ATOM 1399 C C . PRO A 1 175 ? -17.276 0.262 -14.846 1.00 66.69 175 PRO A C 1
ATOM 1401 O O . PRO A 1 175 ? -16.503 -0.523 -15.400 1.00 66.69 175 PRO A O 1
ATOM 1404 N N . PHE A 1 176 ? -17.255 0.488 -13.537 1.00 73.69 176 PHE A N 1
ATOM 1405 C CA . PHE A 1 176 ? -16.457 -0.268 -12.578 1.00 73.69 176 PHE A CA 1
ATOM 1406 C C . PHE A 1 176 ? -17.245 -0.449 -11.281 1.00 73.69 176 PHE A C 1
ATOM 1408 O O . PHE A 1 176 ? -18.149 0.334 -10.985 1.00 73.69 176 PHE A O 1
ATOM 1415 N N . THR A 1 177 ? -16.900 -1.482 -10.524 1.00 79.62 177 THR A N 1
ATOM 1416 C CA . THR A 1 177 ? -17.461 -1.764 -9.199 1.00 79.62 177 THR A CA 1
ATOM 1417 C C . THR A 1 177 ? -16.373 -1.601 -8.143 1.00 79.62 177 THR A C 1
ATOM 1419 O O . THR A 1 177 ? -15.176 -1.585 -8.459 1.00 79.62 177 THR A O 1
ATOM 1422 N N . LEU A 1 178 ? -16.793 -1.406 -6.896 1.00 82.75 178 LEU A N 1
ATOM 1423 C CA . LEU A 1 178 ? -15.898 -1.234 -5.760 1.00 82.75 178 LEU A CA 1
ATOM 1424 C C . LEU A 1 178 ? -16.197 -2.314 -4.725 1.00 82.75 178 LEU A C 1
ATOM 1426 O O . LEU A 1 178 ? -17.354 -2.522 -4.361 1.00 82.75 178 LEU A O 1
ATOM 1430 N N . SER A 1 179 ? -15.144 -2.919 -4.190 1.00 84.38 179 SER A N 1
ATOM 1431 C CA . SER A 1 179 ? -15.224 -3.743 -2.988 1.00 84.38 179 SER A CA 1
ATOM 1432 C C . SER A 1 179 ? -14.649 -2.997 -1.797 1.00 84.38 179 SER A C 1
ATOM 1434 O O . SER A 1 179 ? -13.708 -2.210 -1.939 1.00 84.38 179 SER A O 1
ATOM 1436 N N . CYS A 1 180 ? -15.207 -3.250 -0.615 1.00 87.38 180 CYS A N 1
ATOM 1437 C CA . CYS A 1 180 ? -14.789 -2.599 0.620 1.00 87.38 180 CYS A CA 1
ATOM 1438 C C . CYS A 1 180 ? -14.661 -3.601 1.772 1.00 87.38 180 CYS A C 1
ATOM 1440 O O . CYS A 1 180 ? -15.593 -4.353 2.048 1.00 87.38 180 CYS A O 1
ATOM 1442 N N . GLY A 1 181 ? -13.544 -3.556 2.493 1.00 88.31 181 GLY A N 1
ATOM 1443 C CA . GLY A 1 181 ? -13.368 -4.223 3.783 1.00 88.31 181 GLY A CA 1
ATOM 1444 C C . GLY A 1 181 ? -13.231 -3.181 4.884 1.00 88.31 181 GLY A C 1
ATOM 1445 O O . GLY A 1 181 ? -12.353 -2.325 4.801 1.00 88.31 181 GLY A O 1
ATOM 1446 N N . ALA A 1 182 ? -14.097 -3.218 5.893 1.00 90.88 182 ALA A N 1
ATOM 1447 C CA . ALA A 1 182 ? -14.056 -2.277 7.008 1.00 90.88 182 ALA A CA 1
ATOM 1448 C C . ALA A 1 182 ? -13.922 -3.000 8.345 1.00 90.88 182 ALA A C 1
ATOM 1450 O O . ALA A 1 182 ? -14.473 -4.087 8.520 1.00 90.88 182 ALA A O 1
ATOM 1451 N N . ALA A 1 183 ? -13.210 -2.384 9.283 1.00 91.69 183 ALA A N 1
ATOM 1452 C CA . ALA A 1 183 ? -13.070 -2.867 10.648 1.00 91.69 183 ALA A CA 1
ATOM 1453 C C . ALA A 1 183 ? -12.897 -1.714 11.641 1.00 91.69 183 ALA A C 1
ATOM 1455 O O . ALA A 1 183 ? -12.310 -0.668 11.349 1.00 91.69 183 ALA A O 1
ATOM 1456 N N . GLY A 1 184 ? -13.408 -1.922 12.843 1.00 90.81 184 GLY A N 1
ATOM 1457 C CA . GLY A 1 184 ? -13.211 -1.102 14.019 1.00 90.81 184 GLY A CA 1
ATOM 1458 C C . GLY A 1 184 ? -11.974 -1.522 14.803 1.00 90.81 184 GLY A C 1
ATOM 1459 O O . GLY A 1 184 ? -11.647 -2.699 14.930 1.00 90.81 184 GLY A O 1
ATOM 1460 N N . LEU A 1 185 ? -11.336 -0.547 15.446 1.00 88.69 185 LEU A N 1
ATOM 1461 C CA . LEU A 1 185 ? -10.261 -0.773 16.413 1.00 88.69 185 LEU A CA 1
ATOM 1462 C C . LEU A 1 185 ? -10.709 -1.685 17.565 1.00 88.69 185 LEU A C 1
ATOM 1464 O O . LEU A 1 185 ? -9.891 -2.326 18.223 1.00 88.69 185 LEU A O 1
ATOM 1468 N N . GLU A 1 186 ? -12.018 -1.762 17.817 1.00 90.56 186 GLU A N 1
ATOM 1469 C CA . GLU A 1 186 ? -12.556 -2.639 18.847 1.00 90.56 186 GLU A CA 1
ATOM 1470 C C . GLU A 1 186 ? -12.421 -4.129 18.530 1.00 90.56 186 GLU A C 1
ATOM 1472 O O . GLU A 1 186 ? -12.255 -4.929 19.449 1.00 90.56 186 GLU A O 1
ATOM 1477 N N . GLU A 1 187 ? -12.379 -4.471 17.248 1.00 91.75 187 GLU A N 1
ATOM 1478 C CA . GLU A 1 187 ? -12.356 -5.845 16.744 1.00 91.75 187 GLU A CA 1
ATOM 1479 C C . GLU A 1 187 ? -10.949 -6.459 16.778 1.00 91.75 187 GLU A C 1
ATOM 1481 O O . GLU A 1 187 ? -10.792 -7.674 16.691 1.00 91.75 187 GLU A O 1
ATOM 1486 N N . VAL A 1 188 ? -9.909 -5.636 16.964 1.00 90.50 188 VAL A N 1
ATOM 1487 C CA . VAL A 1 188 ? -8.513 -6.087 17.003 1.00 90.50 188 VAL A CA 1
ATOM 1488 C C . VAL A 1 188 ? -7.933 -6.035 18.413 1.00 90.50 188 VAL A C 1
ATOM 1490 O O . VAL A 1 188 ? -7.933 -4.999 19.080 1.00 90.50 188 VAL A O 1
ATOM 1493 N N . ALA A 1 189 ? -7.380 -7.159 18.874 1.00 87.69 189 ALA A N 1
ATOM 1494 C CA . ALA A 1 189 ? -6.818 -7.277 20.222 1.00 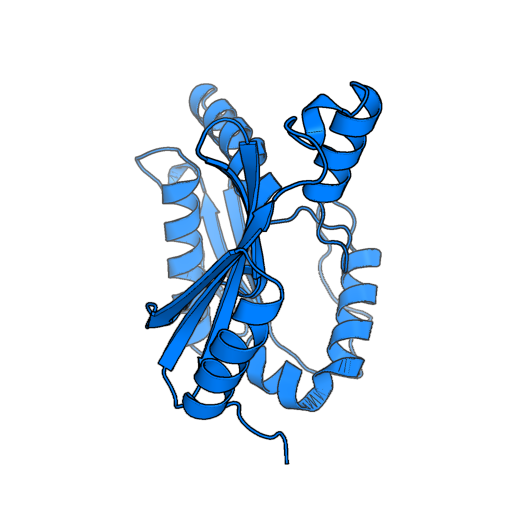87.69 189 ALA A CA 1
ATOM 1495 C C . ALA A 1 189 ? -5.596 -6.369 20.442 1.00 87.69 189 ALA A C 1
ATOM 1497 O O . ALA A 1 189 ? -5.437 -5.801 21.519 1.00 87.69 189 ALA A O 1
ATOM 1498 N N . ALA A 1 190 ? -4.753 -6.204 19.417 1.00 87.56 190 ALA A N 1
ATOM 1499 C CA . ALA A 1 190 ? -3.512 -5.436 19.511 1.00 87.56 190 ALA A CA 1
ATOM 1500 C C . ALA A 1 190 ? -3.716 -3.909 19.509 1.00 87.56 190 ALA A C 1
ATOM 1502 O O . ALA A 1 190 ? -2.778 -3.180 19.818 1.00 87.56 190 ALA A O 1
ATOM 1503 N N . LYS A 1 191 ? -4.923 -3.425 19.166 1.00 89.00 191 LYS A N 1
ATOM 1504 C CA . LYS A 1 191 ? -5.295 -1.996 19.155 1.00 89.00 191 LYS A CA 1
ATOM 1505 C C . LYS A 1 191 ? -4.311 -1.088 18.396 1.00 89.00 191 LYS A C 1
ATOM 1507 O O . LYS A 1 191 ? -4.123 0.069 18.764 1.00 89.00 191 LYS A O 1
ATOM 1512 N N . ASN A 1 192 ? -3.704 -1.603 17.328 1.00 87.44 192 ASN A N 1
ATOM 1513 C CA . ASN A 1 192 ? -2.728 -0.890 16.507 1.00 87.44 192 ASN A CA 1
ATOM 1514 C C . ASN A 1 192 ? -3.125 -0.895 15.024 1.00 87.44 192 ASN A C 1
ATOM 1516 O O . ASN A 1 192 ? -4.044 -1.608 14.610 1.00 87.44 192 ASN A O 1
ATOM 1520 N N . TRP A 1 193 ? -2.428 -0.078 14.232 1.00 84.62 193 TRP A N 1
ATOM 1521 C CA . TRP A 1 193 ? -2.685 0.058 12.797 1.00 84.62 193 TRP A CA 1
ATOM 152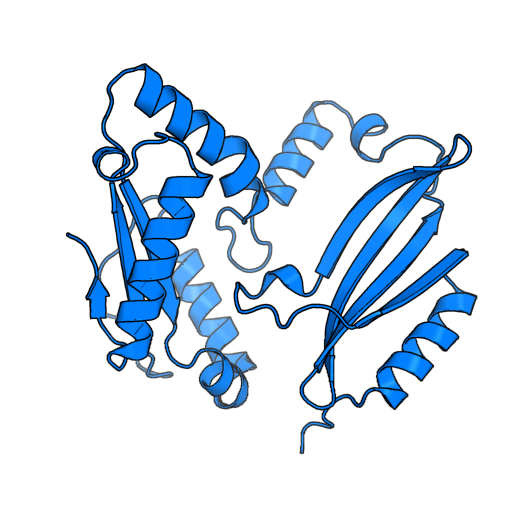2 C C . TRP A 1 193 ? -2.487 -1.248 12.031 1.00 84.62 193 TRP A C 1
ATOM 1524 O O . TRP A 1 193 ? -3.343 -1.593 11.225 1.00 84.62 193 TRP A O 1
ATOM 1534 N N . GLN A 1 194 ? -1.410 -1.985 12.312 1.00 85.94 194 GLN A N 1
ATOM 1535 C CA . GLN A 1 194 ? -1.069 -3.201 11.573 1.00 85.94 194 GLN A CA 1
ATOM 1536 C C . GLN A 1 194 ? -2.188 -4.247 11.650 1.00 85.94 194 GLN A C 1
ATOM 1538 O O . GLN A 1 194 ? -2.676 -4.704 10.621 1.00 85.94 194 GLN A O 1
ATOM 1543 N N . ALA A 1 195 ? -2.658 -4.562 12.859 1.00 88.94 195 ALA A N 1
ATOM 1544 C CA . ALA A 1 195 ? -3.727 -5.537 13.052 1.00 88.94 195 ALA A CA 1
ATOM 1545 C C . ALA A 1 195 ? -5.054 -5.065 12.435 1.00 88.94 195 ALA A C 1
ATOM 1547 O O . ALA A 1 195 ? -5.800 -5.863 11.870 1.00 88.94 195 ALA A O 1
ATOM 1548 N N . LEU A 1 196 ? -5.356 -3.765 12.535 1.00 87.62 196 LEU A N 1
ATOM 1549 C CA . LEU A 1 196 ? -6.574 -3.196 11.957 1.00 87.62 196 LEU A CA 1
ATOM 1550 C C . LEU A 1 196 ? -6.554 -3.236 10.425 1.00 87.62 196 LEU A C 1
ATOM 1552 O O . LEU A 1 196 ? -7.566 -3.564 9.804 1.00 87.62 196 LEU A O 1
ATOM 1556 N N . TYR A 1 197 ? -5.404 -2.925 9.829 1.00 86.38 197 TYR A N 1
ATOM 1557 C CA . TYR A 1 197 ? -5.177 -3.007 8.393 1.00 86.38 197 TYR A CA 1
ATOM 1558 C C . TYR A 1 197 ? -5.322 -4.445 7.895 1.00 86.38 197 TYR A C 1
ATOM 1560 O O . TYR A 1 197 ? -6.085 -4.676 6.963 1.00 86.38 197 TYR A O 1
ATOM 1568 N N . GLU A 1 198 ? -4.662 -5.409 8.543 1.00 88.00 198 GLU A N 1
ATOM 1569 C CA . GLU A 1 198 ? -4.730 -6.830 8.174 1.00 88.00 198 GLU A CA 1
ATOM 1570 C C . GLU A 1 198 ? -6.170 -7.362 8.191 1.00 88.00 198 GLU A C 1
ATOM 1572 O O . GLU A 1 198 ? -6.573 -8.077 7.273 1.00 88.00 198 GLU A O 1
ATOM 1577 N N . LEU A 1 199 ? -6.977 -6.964 9.182 1.00 91.19 199 LEU A N 1
ATOM 1578 C CA . LEU A 1 199 ? -8.392 -7.338 9.242 1.00 91.19 199 LEU A CA 1
ATOM 1579 C C . LEU A 1 199 ? -9.216 -6.688 8.118 1.00 91.19 199 LEU A C 1
ATOM 1581 O O . LEU A 1 199 ? -10.029 -7.362 7.482 1.00 91.19 199 LEU A O 1
ATOM 1585 N N . CYS A 1 200 ? -9.010 -5.395 7.846 1.00 88.00 200 CYS A N 1
ATOM 1586 C CA . CYS A 1 200 ? -9.682 -4.722 6.730 1.00 88.00 200 CYS A CA 1
ATOM 1587 C C . CYS A 1 200 ? -9.305 -5.356 5.386 1.00 88.00 200 CYS A C 1
ATOM 1589 O O . CYS A 1 200 ? -10.165 -5.531 4.524 1.00 88.00 200 CYS A O 1
ATOM 1591 N N . ASP A 1 201 ? -8.033 -5.704 5.212 1.00 87.38 201 ASP A N 1
ATOM 1592 C CA . ASP A 1 201 ? -7.500 -6.285 3.986 1.00 87.38 201 ASP A CA 1
ATOM 1593 C C . ASP A 1 201 ? -8.028 -7.708 3.758 1.00 87.38 201 ASP A C 1
ATOM 1595 O O . ASP A 1 201 ? -8.466 -8.038 2.655 1.00 87.38 201 ASP A O 1
ATOM 1599 N N . ALA A 1 202 ? -8.105 -8.529 4.810 1.00 88.19 202 ALA A N 1
ATOM 1600 C CA . ALA A 1 202 ? -8.747 -9.841 4.745 1.00 88.19 202 ALA A CA 1
ATOM 1601 C C . ALA A 1 202 ? -10.220 -9.729 4.310 1.00 88.19 202 ALA A C 1
ATOM 1603 O O . ALA A 1 202 ? -10.646 -10.406 3.372 1.00 88.19 202 ALA A O 1
ATOM 1604 N N . ARG A 1 203 ? -10.983 -8.810 4.916 1.00 93.25 203 ARG A N 1
ATOM 1605 C CA . ARG A 1 203 ? -12.393 -8.558 4.563 1.00 93.25 203 ARG A CA 1
ATOM 1606 C C . ARG A 1 203 ? -12.564 -8.035 3.140 1.00 93.25 203 ARG A C 1
ATOM 1608 O O . ARG A 1 203 ? -13.509 -8.416 2.448 1.00 93.25 203 ARG A O 1
ATOM 1615 N N . LEU A 1 204 ? -11.658 -7.173 2.687 1.00 87.06 204 LEU A N 1
ATOM 1616 C CA . LEU A 1 204 ? -11.656 -6.681 1.314 1.00 87.06 204 LEU A CA 1
ATOM 1617 C C . LEU A 1 204 ? -11.412 -7.834 0.332 1.00 87.06 204 LEU A C 1
ATOM 1619 O O . LEU A 1 204 ? -12.147 -7.963 -0.648 1.00 87.06 204 LEU A O 1
ATOM 1623 N N . ARG A 1 205 ? -10.444 -8.713 0.620 1.00 85.31 205 ARG A N 1
ATOM 1624 C CA . ARG A 1 205 ? -10.183 -9.911 -0.189 1.00 85.31 205 ARG A CA 1
ATOM 1625 C C . ARG A 1 205 ? -11.384 -10.852 -0.217 1.00 85.31 205 ARG A C 1
ATOM 1627 O O . ARG A 1 205 ? -11.722 -11.369 -1.277 1.00 85.31 205 ARG A O 1
ATOM 1634 N N . GLU A 1 206 ? -12.087 -11.036 0.897 1.00 89.44 206 GLU A N 1
ATOM 1635 C CA . GLU A 1 206 ? -13.342 -11.799 0.927 1.00 89.44 206 GLU A CA 1
ATOM 1636 C C . GLU A 1 206 ? -14.436 -11.175 0.051 1.00 89.44 206 GLU A C 1
ATOM 1638 O O . GLU A 1 206 ? -15.117 -11.898 -0.680 1.00 89.44 206 GLU A O 1
ATOM 1643 N N . ALA A 1 207 ? -14.600 -9.848 0.088 1.00 87.44 207 ALA A N 1
ATOM 1644 C CA . ALA A 1 207 ? -15.548 -9.131 -0.766 1.00 87.44 207 ALA A CA 1
ATOM 1645 C C . ALA A 1 207 ? -15.227 -9.328 -2.259 1.00 87.44 207 ALA A C 1
ATOM 1647 O O . ALA A 1 207 ? -16.118 -9.611 -3.062 1.00 87.44 207 ALA A O 1
ATOM 1648 N N . GLN A 1 208 ? -13.946 -9.258 -2.623 1.00 85.50 208 GLN A N 1
ATOM 1649 C CA . GLN A 1 208 ? -13.493 -9.476 -3.996 1.00 85.50 208 GLN A CA 1
ATOM 1650 C C . GLN A 1 208 ? -13.676 -10.935 -4.436 1.00 85.50 208 GLN A C 1
ATOM 1652 O O . GLN A 1 208 ? -14.223 -11.196 -5.509 1.00 85.50 208 GLN A O 1
ATOM 1657 N N . ASN A 1 209 ? -13.303 -11.897 -3.587 1.00 87.19 209 ASN A N 1
ATOM 1658 C CA . ASN A 1 209 ? -13.436 -13.330 -3.868 1.00 87.19 209 ASN A CA 1
ATOM 1659 C C . ASN A 1 209 ? -14.901 -13.782 -3.977 1.00 87.19 209 ASN A C 1
ATOM 1661 O O . ASN A 1 209 ? -15.197 -14.748 -4.678 1.00 87.19 209 ASN A O 1
ATOM 1665 N N . ALA A 1 210 ? -15.827 -13.073 -3.328 1.00 89.88 210 ALA A N 1
ATOM 1666 C CA . ALA A 1 210 ? -17.265 -13.311 -3.425 1.00 89.88 210 ALA A CA 1
ATOM 1667 C C . ALA A 1 210 ? -17.931 -12.628 -4.640 1.00 89.88 210 ALA A C 1
ATOM 1669 O O . ALA A 1 210 ? -19.159 -12.544 -4.690 1.00 89.88 210 ALA A O 1
ATOM 1670 N N . GLY A 1 211 ? -17.148 -12.153 -5.615 1.00 85.06 211 GLY A N 1
ATOM 1671 C CA . GLY A 1 211 ? -17.644 -11.605 -6.883 1.00 85.06 211 GLY A CA 1
ATOM 1672 C C . GLY A 1 211 ? -17.570 -10.082 -7.014 1.00 85.06 211 GLY A C 1
ATOM 1673 O O . GLY A 1 211 ? -17.995 -9.563 -8.044 1.00 85.06 211 GLY A O 1
ATOM 1674 N N . GLY A 1 212 ? -17.005 -9.383 -6.027 1.00 88.25 212 GLY A N 1
ATOM 1675 C CA . GLY A 1 212 ? -16.887 -7.926 -6.028 1.00 88.25 212 GLY A CA 1
ATOM 1676 C C . GLY A 1 212 ? -18.189 -7.195 -5.681 1.00 88.25 212 GLY A C 1
ATOM 1677 O O . GLY A 1 212 ? -19.135 -7.814 -5.193 1.00 88.25 212 GLY A O 1
ATOM 1678 N N . ASP A 1 213 ? -18.217 -5.882 -5.920 1.00 87.38 213 ASP A N 1
ATOM 1679 C CA . ASP A 1 213 ? -19.378 -4.986 -5.761 1.00 87.38 213 ASP A CA 1
ATOM 1680 C C . ASP A 1 213 ? -20.073 -5.077 -4.391 1.00 87.38 213 ASP A C 1
ATOM 1682 O O . ASP A 1 213 ? -21.301 -5.063 -4.275 1.00 87.38 213 ASP A O 1
ATOM 1686 N N . GLN A 1 214 ? -19.286 -5.239 -3.325 1.00 89.06 214 GLN A N 1
ATOM 1687 C CA . GLN A 1 214 ? -19.831 -5.445 -1.986 1.00 89.06 214 GLN A CA 1
ATOM 1688 C C . GLN A 1 214 ? -18.918 -4.949 -0.869 1.00 89.06 214 GLN A C 1
ATOM 1690 O O . GLN A 1 214 ? -17.705 -4.796 -1.014 1.00 89.06 214 GLN A O 1
ATOM 1695 N N . MET A 1 215 ? -19.534 -4.737 0.292 1.00 89.88 215 MET A N 1
ATOM 1696 C CA . MET A 1 215 ? -18.855 -4.388 1.532 1.00 89.88 215 MET A CA 1
ATOM 1697 C C . MET A 1 215 ? -18.848 -5.580 2.494 1.00 89.88 215 MET A C 1
ATOM 1699 O O . MET A 1 215 ? -19.832 -6.319 2.596 1.00 89.88 215 MET A O 1
ATOM 1703 N N . ARG A 1 216 ? -17.747 -5.743 3.229 1.00 88.12 216 ARG A N 1
ATOM 1704 C CA . ARG A 1 216 ? -17.604 -6.678 4.348 1.00 88.12 216 ARG A CA 1
ATOM 1705 C C . ARG A 1 216 ? -17.225 -5.917 5.618 1.00 88.12 216 ARG A C 1
ATOM 1707 O O . ARG A 1 216 ? -16.221 -5.207 5.649 1.00 88.12 216 ARG A O 1
ATOM 1714 N N . ALA A 1 217 ? -18.055 -6.078 6.639 1.00 87.44 217 ALA A N 1
ATOM 1715 C CA . ALA A 1 217 ? -17.885 -5.611 8.011 1.00 87.44 217 ALA A CA 1
ATOM 1716 C C . ALA A 1 217 ? -18.658 -6.582 8.926 1.00 87.44 217 ALA A C 1
ATOM 1718 O O . ALA A 1 217 ? -19.620 -7.195 8.451 1.00 87.44 217 ALA A O 1
ATOM 1719 N N . GLU A 1 218 ? -18.234 -6.742 10.182 1.00 77.81 218 GLU A N 1
ATOM 1720 C CA . GLU A 1 218 ? -18.982 -7.495 11.212 1.00 77.81 218 GLU A CA 1
ATOM 1721 C C . GLU A 1 218 ? -19.946 -6.604 12.003 1.00 77.81 218 GLU A C 1
ATOM 1723 O O . GLU A 1 218 ? -19.630 -5.408 12.214 1.00 77.81 218 GLU A O 1
#